Protein AF-0000000077152546 (afdb_homodimer)

Solvent-accessible surface area (backbone atoms only — not comparable to full-atom values): 17637 Å² total; per-residue (Å²): 97,45,39,71,56,48,53,41,22,63,63,79,41,67,59,51,74,56,45,55,66,50,72,70,57,47,48,51,21,50,48,32,33,42,54,36,70,43,64,92,66,49,39,78,43,33,34,36,38,38,37,55,43,65,69,59,52,50,50,50,22,51,48,23,9,54,72,72,69,36,75,85,48,55,77,56,40,61,47,34,26,39,36,33,39,22,23,54,54,94,46,59,58,47,30,16,24,47,27,26,24,47,46,33,26,43,53,38,30,47,63,71,66,29,29,20,27,83,29,45,64,46,19,51,33,42,62,72,33,64,74,64,49,60,72,66,69,61,63,91,66,48,43,52,62,30,28,34,33,31,16,33,38,85,73,84,78,49,75,53,93,70,71,79,73,52,47,47,75,48,76,75,96,45,39,70,57,47,53,42,22,63,62,79,40,68,59,50,74,57,46,54,65,49,72,70,58,48,50,52,21,50,50,33,33,42,55,36,69,44,64,93,68,50,40,78,44,32,35,38,38,40,37,54,44,66,67,60,52,49,50,49,22,50,47,22,9,54,71,72,69,38,76,86,49,58,77,56,39,62,47,36,26,40,38,34,38,22,24,54,56,93,45,59,57,45,31,16,25,47,27,27,24,47,46,33,25,42,54,37,30,46,64,70,65,29,28,22,28,82,30,44,65,45,19,52,32,42,62,74,33,63,75,63,48,59,73,65,70,62,63,90,66,47,42,52,61,28,28,35,33,31,18,34,36,86,72,83,81,49,76,54,94,70,71,77,73,54,48,47,75,47,75,75

pLDDT: mean 96.29, std 2.77, range [85.0, 98.88]

Organism: Lactobacillus delbrueckii subsp. bulgaricus (strain ATCC 11842 / DSM 20081 / BCRC 10696 / JCM 1002 / NBRC 13953 / NCIMB 11778 / NCTC 12712 / WDCM 00102 / Lb 14) (NCBI:txid390333)

Sequence (344 aa):
MKFTKLLKSRKSIRTYTGKPADKKQVKKIIEAAELAPVACGLYENYQLTIINDPKLLKEIDQEAAMIFGDLESHPLYGVPTLILVSAKKQDEMAYASAGIIAHNMVLAAENKGLGACYLFGAAAALAAHPETVMKLDLPAGFMPVCGVGIGETEEELTIRDQKLDRIGINEIMKFTKLLKSRKSIRTYTGKPADKKQVKKIIEAAELAPVACGLYENYQLTIINDPKLLKEIDQEAAMIFGDLESHPLYGVPTLILVSAKKQDEMAYASAGIIAHNMVLAAENKGLGACYLFGAAAALAAHPETVMKLDLPAGFMPVCGVGIGETEEELTIRDQKLDRIGINEI

Secondary structure (DSSP, 8-state):
-BHHHHHHH--------SPPP-HHHHHHHHHHHHTS--GGG-GGGEEEEEE--HHHHHHHHHHHHHHHT-TT--TTTT-SEEEEEEES--SHHHHHHHHHHHHHHHHHHHHTT-EEEE-HHHHHHHHT-HHHHHTT-PPTT-EEEEEEEEE---S--------S-SSEEEE-/-BHHHHHHH--------SPPP-HHHHHHHHHHHHTS--GGG-GGGEEEEEE--HHHHHHHHHHHHHHHT-TT--TTTT-SEEEEEEES--SHHHHHHHHHHHHHHHHHHHHTT-EEEE-HHHHHHHHT-HHHHHTT-PPTT-EEEEEEEEE---S--------S-SSEEEE-

Nearest PDB structures (foldseek):
  3ek3-assembly1_A-2  TM=8.546E-01  e=8.065E-14  Bacteroides fragilis NCTC 9343
  7t33-assembly1_B  TM=7.558E-01  e=1.663E-09  Haemophilus influenzae Rd KW20
  7rzp-assembly1_B  TM=7.349E-01  e=1.770E-09  Haemophilus influenzae R2866
  7rzl-assembly1_A  TM=7.376E-01  e=2.575E-09  Haemophilus influenzae R2846
  7s14-assembly1_A  TM=7.431E-01  e=5.121E-09  Haemophilus influenzae 86-028NP

Foldseek 3Di:
DDPVFLVQLFDADLAFPLAADDPVLVVQLVVLLVPFDAPVNPPVFKDKFKDQDPVLQVVLQQLLCVVVPHNPDGLLSNFRIKIFIKGLDDDPRSLVSRVRSQVSSSSSLVVVVKHKHKRQSSQVSCQVPVVSVVVRVDPPRIGTRIMMGIHHDPDDRGRDDDDPCPDDDDDD/DDPVFLVQLFDADLAFPLAADDPVLVVQLVVLLVPFDAVVNPPVFKDKFKDQDPVLQVVLQQLLCVVVPHNPDGLLSNFRIKIFIKGLDDDPRSLVSRVRSQVSSSSSLVVVVKHKHKRQSSQVSCQVPVVSVVVRVDPPRIGTRIMMGIHHDPDDRGRDDDDPCPDDDDDD

Structure (mmCIF, N/CA/C/O backbone):
data_AF-0000000077152546-model_v1
#
loop_
_entity.id
_entity.type
_entity.pdbx_description
1 polymer 'Nitroreductase domain-containing protein'
#
loop_
_atom_site.group_PDB
_atom_site.id
_atom_site.type_symbol
_atom_site.label_atom_id
_atom_site.label_alt_id
_atom_site.label_comp_id
_atom_site.label_asym_id
_atom_site.label_entity_id
_atom_site.label_seq_id
_atom_site.pdbx_PDB_ins_code
_atom_site.Cartn_x
_atom_site.Cartn_y
_atom_site.Cartn_z
_atom_site.occupancy
_atom_site.B_iso_or_equiv
_atom_site.auth_seq_id
_atom_site.auth_comp_id
_atom_site.auth_asym_id
_atom_site.auth_atom_id
_atom_site.pdbx_PDB_model_num
ATOM 1 N N . MET A 1 1 ? 18.234 7.359 -1.594 1 93.25 1 MET A N 1
ATOM 2 C CA . MET A 1 1 ? 18.922 6.238 -0.956 1 93.25 1 MET A CA 1
ATOM 3 C C . MET A 1 1 ? 18.547 4.922 -1.624 1 93.25 1 MET A C 1
ATOM 5 O O . MET A 1 1 ? 17.625 4.875 -2.441 1 93.25 1 MET A O 1
ATOM 9 N N . LYS A 1 2 ? 19.312 3.842 -1.282 1 96.81 2 LYS A N 1
ATOM 10 C CA . LYS A 1 2 ? 18.984 2.51 -1.782 1 96.81 2 LYS A CA 1
ATOM 11 C C . LYS A 1 2 ? 17.656 2.016 -1.209 1 96.81 2 LYS A C 1
ATOM 13 O O . LYS A 1 2 ? 17.359 2.262 -0.041 1 96.81 2 LYS A O 1
ATOM 18 N N . PHE A 1 3 ? 16.938 1.298 -2.045 1 97.88 3 PHE A N 1
ATOM 19 C CA . PHE A 1 3 ? 15.602 0.8 -1.697 1 97.88 3 PHE A CA 1
ATOM 20 C C . PHE A 1 3 ? 15.656 -0.035 -0.423 1 97.88 3 PHE A C 1
ATOM 22 O O . PHE A 1 3 ? 14.867 0.183 0.501 1 97.88 3 PHE A O 1
ATOM 29 N N . THR A 1 4 ? 16.562 -0.948 -0.257 1 96.44 4 THR A N 1
ATOM 30 C CA . THR A 1 4 ? 16.641 -1.862 0.876 1 96.44 4 THR A CA 1
ATOM 31 C C . THR A 1 4 ? 16.953 -1.104 2.164 1 96.44 4 THR A C 1
ATOM 33 O O . THR A 1 4 ? 16.391 -1.407 3.219 1 96.44 4 THR A O 1
ATOM 36 N N . LYS A 1 5 ? 17.812 -0.146 2.049 1 96.56 5 LYS A N 1
ATOM 37 C CA . LYS A 1 5 ? 18.125 0.685 3.207 1 96.56 5 LYS A CA 1
ATOM 38 C C . LYS A 1 5 ? 16.891 1.485 3.652 1 96.56 5 LYS A C 1
ATOM 40 O O . LYS A 1 5 ? 16.641 1.624 4.852 1 96.56 5 LYS A O 1
ATOM 45 N N . LEU A 1 6 ? 16.203 1.975 2.709 1 97.75 6 LEU A N 1
ATOM 46 C CA . LEU A 1 6 ? 15.016 2.777 2.996 1 97.75 6 LEU A CA 1
ATOM 47 C C . LEU A 1 6 ? 13.977 1.954 3.742 1 97.75 6 LEU A C 1
ATOM 49 O O . LEU A 1 6 ? 13.406 2.414 4.734 1 97.75 6 LEU A O 1
ATOM 53 N N . LEU A 1 7 ? 13.727 0.688 3.307 1 97.81 7 LEU A N 1
ATOM 54 C CA . LEU A 1 7 ? 12.758 -0.171 3.979 1 97.81 7 LEU A CA 1
ATOM 55 C C . LEU A 1 7 ? 13.188 -0.462 5.41 1 97.81 7 LEU A C 1
ATOM 57 O O . LEU A 1 7 ? 12.352 -0.529 6.316 1 97.81 7 LEU A O 1
ATOM 61 N N . LYS A 1 8 ? 14.422 -0.552 5.617 1 97.31 8 LYS A N 1
ATOM 62 C CA . LYS A 1 8 ? 14.945 -0.936 6.926 1 97.31 8 LYS A CA 1
ATOM 63 C C . LYS A 1 8 ? 14.977 0.258 7.875 1 97.31 8 LYS A C 1
ATOM 65 O O . LYS A 1 8 ? 15.023 0.086 9.094 1 97.31 8 LYS A O 1
ATOM 70 N N . SER A 1 9 ? 15.016 1.443 7.344 1 96.62 9 SER A N 1
ATOM 71 C CA . SER A 1 9 ? 15.117 2.633 8.18 1 96.62 9 SER A CA 1
ATOM 72 C C . SER A 1 9 ? 13.75 3.268 8.414 1 96.62 9 SER A C 1
ATOM 74 O O . SER A 1 9 ? 13.586 4.074 9.328 1 96.62 9 SER A O 1
ATOM 76 N N . ARG A 1 10 ? 12.828 2.928 7.539 1 95.5 10 ARG A N 1
ATOM 77 C CA . ARG A 1 10 ? 11.516 3.562 7.605 1 95.5 10 ARG A CA 1
ATOM 78 C C . ARG A 1 10 ? 10.836 3.271 8.938 1 95.5 10 ARG A C 1
ATOM 80 O O . ARG A 1 10 ? 10.789 2.123 9.383 1 95.5 10 ARG A O 1
ATOM 87 N N . LYS A 1 11 ? 10.312 4.312 9.57 1 95.44 11 LYS A N 1
ATOM 88 C CA . LYS A 1 11 ? 9.477 4.223 10.766 1 95.44 11 LYS A CA 1
ATOM 89 C C . LYS A 1 11 ? 8.438 5.336 10.797 1 95.44 11 LYS A C 1
ATOM 91 O O . LYS A 1 11 ? 8.633 6.398 10.203 1 95.44 11 LYS A O 1
ATOM 96 N N . SER A 1 12 ? 7.402 5.016 11.453 1 97.06 12 SER A N 1
ATOM 97 C CA . SER A 1 12 ? 6.414 6.074 11.641 1 97.06 12 SER A CA 1
ATOM 98 C C . SER A 1 12 ? 6.926 7.145 12.602 1 97.06 12 SER A C 1
ATOM 100 O O . SER A 1 12 ? 7.238 6.848 13.758 1 97.06 12 SER A O 1
ATOM 102 N N . ILE A 1 13 ? 7.027 8.336 12.109 1 98.06 13 ILE A N 1
ATOM 103 C CA . ILE A 1 13 ? 7.484 9.477 12.906 1 98.06 13 ILE A CA 1
ATOM 104 C C . ILE A 1 13 ? 6.281 10.258 13.422 1 98.06 13 ILE A C 1
ATOM 106 O O . ILE A 1 13 ? 5.379 10.602 12.648 1 98.06 13 ILE A O 1
ATOM 110 N N . ARG A 1 14 ? 6.301 10.594 14.711 1 97.75 14 ARG A N 1
ATOM 111 C CA . ARG A 1 14 ? 5.16 11.281 15.312 1 97.75 14 ARG A CA 1
ATOM 112 C C . ARG A 1 14 ? 5.617 12.477 16.141 1 97.75 14 ARG A C 1
ATOM 114 O O . ARG A 1 14 ? 4.898 12.922 17.031 1 97.75 14 ARG A O 1
ATOM 121 N N . THR A 1 15 ? 6.855 12.859 15.906 1 97.94 15 THR A N 1
ATOM 122 C CA . THR A 1 15 ? 7.426 14.07 16.484 1 97.94 15 THR A CA 1
ATOM 123 C C . THR A 1 15 ? 7.984 14.984 15.406 1 97.94 15 THR A C 1
ATOM 125 O O . THR A 1 15 ? 8.812 14.562 14.594 1 97.94 15 THR A O 1
ATOM 128 N N . TYR A 1 16 ? 7.629 16.25 15.477 1 98.19 16 TYR A N 1
ATOM 129 C CA . TYR A 1 16 ? 7.992 17.188 14.406 1 98.19 16 TYR A CA 1
ATOM 130 C C . TYR A 1 16 ? 8.484 18.5 14.984 1 98.19 16 TYR A C 1
ATOM 132 O O . TYR A 1 16 ? 8.086 18.891 16.094 1 98.19 16 TYR A O 1
ATOM 140 N N . THR A 1 17 ? 9.258 19.25 14.219 1 97.94 17 THR A N 1
ATOM 141 C CA . THR A 1 17 ? 9.82 20.516 14.664 1 97.94 17 THR A CA 1
ATOM 142 C C . THR A 1 17 ? 8.844 21.656 14.398 1 97.94 17 THR A C 1
ATOM 144 O O . THR A 1 17 ? 9.031 22.766 14.898 1 97.94 17 THR A O 1
ATOM 147 N N . GLY A 1 18 ? 7.891 21.359 13.586 1 97.38 18 GLY A N 1
ATOM 148 C CA . GLY A 1 18 ? 6.969 22.406 13.156 1 97.38 18 GLY A CA 1
ATOM 149 C C . GLY A 1 18 ? 7.301 22.969 11.789 1 97.38 18 GLY A C 1
ATOM 150 O O . GLY A 1 18 ? 6.469 23.641 11.164 1 97.38 18 GLY A O 1
ATOM 151 N N . LYS A 1 19 ? 8.469 22.719 11.273 1 97.06 19 LYS A N 1
ATOM 152 C CA . LYS A 1 19 ? 8.859 23.172 9.953 1 97.06 19 LYS A CA 1
ATOM 153 C C . LYS A 1 19 ? 8.266 22.297 8.859 1 97.06 19 LYS A C 1
ATOM 155 O O . LYS A 1 19 ? 8.438 21.078 8.883 1 97.06 19 LYS A O 1
ATOM 160 N N . PRO A 1 20 ? 7.543 22.922 7.938 1 97.19 20 PRO A N 1
ATOM 161 C CA . PRO A 1 20 ? 6.973 22.125 6.848 1 97.19 20 PRO A CA 1
ATOM 162 C C . PRO A 1 20 ? 8.016 21.703 5.816 1 97.19 20 PRO A C 1
ATOM 164 O O . PRO A 1 20 ? 9.125 22.25 5.797 1 97.19 20 PRO A O 1
ATOM 167 N N . ALA A 1 21 ? 7.668 20.641 5.09 1 95.81 21 ALA A N 1
ATOM 168 C CA . ALA A 1 21 ? 8.492 20.281 3.939 1 95.81 21 ALA A CA 1
ATOM 169 C C . ALA A 1 21 ? 8.578 21.422 2.943 1 95.81 21 ALA A C 1
ATOM 171 O O . ALA A 1 21 ? 7.598 22.141 2.727 1 95.81 21 ALA A O 1
ATOM 172 N N . ASP A 1 22 ? 9.695 21.562 2.328 1 95.88 22 ASP A N 1
ATOM 173 C CA . ASP A 1 22 ? 9.812 22.609 1.322 1 95.88 22 ASP A CA 1
ATOM 174 C C . ASP A 1 22 ? 9.188 22.172 -0.001 1 95.88 22 ASP A C 1
ATOM 176 O O . ASP A 1 22 ? 8.766 21.031 -0.145 1 95.88 22 ASP A O 1
ATOM 180 N N . LYS A 1 23 ? 9.164 23.141 -0.919 1 95.94 23 LYS A N 1
ATOM 181 C CA . LYS A 1 23 ? 8.453 22.906 -2.176 1 95.94 23 LYS A CA 1
ATOM 182 C C . LYS A 1 23 ? 9.078 21.766 -2.961 1 95.94 23 LYS A C 1
ATOM 184 O O . LYS A 1 23 ? 8.367 20.969 -3.572 1 95.94 23 LYS A O 1
ATOM 189 N N . LYS A 1 24 ? 10.344 21.719 -2.953 1 97.31 24 LYS A N 1
ATOM 190 C CA . LYS A 1 24 ? 11.039 20.656 -3.686 1 97.31 24 LYS A CA 1
ATOM 191 C C . LYS A 1 24 ? 10.75 19.297 -3.08 1 97.31 24 LYS A C 1
ATOM 193 O O . LYS A 1 24 ? 10.531 18.312 -3.807 1 97.31 24 LYS A O 1
ATOM 198 N N . GLN A 1 25 ? 10.789 19.219 -1.803 1 97.62 25 GLN A N 1
ATOM 199 C CA . GLN A 1 25 ? 10.484 17.984 -1.088 1 97.62 25 GLN A CA 1
ATOM 200 C C . GLN A 1 25 ? 9.055 17.531 -1.36 1 97.62 25 GLN A C 1
ATOM 202 O O . GLN A 1 25 ? 8.82 16.359 -1.683 1 97.62 25 GLN A O 1
ATOM 207 N N . VAL A 1 26 ? 8.148 18.453 -1.294 1 98.06 26 VAL A N 1
ATOM 208 C CA . VAL A 1 26 ? 6.746 18.125 -1.529 1 98.06 26 VAL A CA 1
ATOM 209 C C . VAL A 1 26 ? 6.559 17.625 -2.959 1 98.06 26 VAL A C 1
ATOM 211 O O . VAL A 1 26 ? 5.832 16.656 -3.195 1 98.06 26 VAL A O 1
ATOM 214 N N . LYS A 1 27 ? 7.207 18.266 -3.881 1 97.81 27 LYS A N 1
ATOM 215 C CA . LYS A 1 27 ? 7.109 17.844 -5.277 1 97.81 27 LYS A CA 1
ATOM 216 C C . LYS A 1 27 ? 7.539 16.391 -5.453 1 97.81 27 LYS A C 1
ATOM 218 O O . LYS A 1 27 ? 6.875 15.625 -6.152 1 97.81 27 LYS A O 1
ATOM 223 N N . LYS A 1 28 ? 8.625 16 -4.828 1 98.25 28 LYS A N 1
ATOM 224 C CA . LYS A 1 28 ? 9.117 14.633 -4.926 1 98.25 28 LYS A CA 1
ATOM 225 C C . LYS A 1 28 ? 8.156 13.648 -4.277 1 98.25 28 LYS A C 1
ATOM 227 O O . LYS A 1 28 ? 7.996 12.523 -4.75 1 98.25 28 LYS A O 1
ATOM 232 N N . ILE A 1 29 ? 7.562 14.07 -3.223 1 98.75 29 ILE A N 1
ATOM 233 C CA . ILE A 1 29 ? 6.602 13.234 -2.518 1 98.75 29 ILE A CA 1
ATOM 234 C C . ILE A 1 29 ? 5.363 13.023 -3.389 1 98.75 29 ILE A C 1
ATOM 236 O O . ILE A 1 29 ? 4.859 11.906 -3.514 1 98.75 29 ILE A O 1
ATOM 240 N N . ILE A 1 30 ? 4.926 14.078 -4.059 1 98.75 30 ILE A N 1
ATOM 241 C CA . ILE A 1 30 ? 3.768 14 -4.941 1 98.75 30 ILE A CA 1
ATOM 242 C C . ILE A 1 30 ? 4.105 13.148 -6.164 1 98.75 30 ILE A C 1
ATOM 244 O O . ILE A 1 30 ? 3.275 12.367 -6.629 1 98.75 30 ILE A O 1
ATOM 248 N N . GLU A 1 31 ? 5.277 13.305 -6.668 1 98.44 31 GLU A N 1
ATOM 249 C CA . GLU A 1 31 ? 5.711 12.461 -7.77 1 98.44 31 GLU A CA 1
ATOM 250 C C . GLU A 1 31 ? 5.641 10.984 -7.391 1 98.44 31 GLU A C 1
ATOM 252 O O . GLU A 1 31 ? 5.211 10.148 -8.195 1 98.44 31 GLU A O 1
ATOM 257 N N . ALA A 1 32 ? 6.047 10.656 -6.219 1 98.69 32 ALA A N 1
ATOM 258 C CA . ALA A 1 32 ? 5.988 9.273 -5.746 1 98.69 32 ALA A CA 1
ATOM 259 C C . ALA A 1 32 ? 4.547 8.781 -5.688 1 98.69 32 ALA A C 1
ATOM 261 O O . ALA A 1 32 ? 4.266 7.633 -6.043 1 98.69 32 ALA A O 1
ATOM 262 N N . ALA A 1 33 ? 3.646 9.656 -5.23 1 98.81 33 ALA A N 1
ATOM 263 C CA . ALA A 1 33 ? 2.23 9.297 -5.211 1 98.81 33 ALA A CA 1
ATOM 264 C C . ALA A 1 33 ? 1.726 8.984 -6.617 1 98.81 33 ALA A C 1
ATOM 266 O O . ALA A 1 33 ? 1.014 7.996 -6.82 1 98.81 33 ALA A O 1
ATOM 267 N N . GLU A 1 34 ? 2.137 9.766 -7.578 1 98.62 34 GLU A N 1
ATOM 268 C CA . GLU A 1 34 ? 1.704 9.641 -8.969 1 98.62 34 GLU A CA 1
ATOM 269 C C . GLU A 1 34 ? 2.238 8.352 -9.594 1 98.62 34 GLU A C 1
ATOM 271 O O . GLU A 1 34 ? 1.676 7.852 -10.562 1 98.62 34 GLU A O 1
ATOM 276 N N . LEU A 1 35 ? 3.277 7.836 -9.039 1 98.38 35 LEU A N 1
ATOM 277 C CA . LEU A 1 35 ? 3.914 6.645 -9.602 1 98.38 35 LEU A CA 1
ATOM 278 C C . LEU A 1 35 ? 3.373 5.379 -8.938 1 98.38 35 LEU A C 1
ATOM 280 O O . LEU A 1 35 ? 3.742 4.27 -9.328 1 98.38 35 LEU A O 1
ATOM 284 N N . ALA A 1 36 ? 2.516 5.543 -7.918 1 98.44 36 ALA A N 1
ATOM 285 C CA . ALA A 1 36 ? 1.897 4.379 -7.289 1 98.44 36 ALA A CA 1
ATOM 286 C C . ALA A 1 36 ? 0.913 3.699 -8.234 1 98.44 36 ALA A C 1
ATOM 288 O O . ALA A 1 36 ? 0.177 4.371 -8.961 1 98.44 36 ALA A O 1
ATOM 289 N N . PRO A 1 37 ? 0.894 2.357 -8.289 1 97.88 37 PRO A N 1
ATOM 290 C CA . PRO A 1 37 ? -0.198 1.69 -9 1 97.88 37 PRO A CA 1
ATOM 291 C C . PRO A 1 37 ? -1.541 1.828 -8.281 1 97.88 37 PRO A C 1
ATOM 293 O O . PRO A 1 37 ? -1.583 1.932 -7.055 1 97.88 37 PRO A O 1
ATOM 296 N N . VAL A 1 38 ? -2.594 1.845 -9.086 1 97.88 38 VAL A N 1
ATOM 297 C CA . VAL A 1 38 ? -3.936 1.819 -8.508 1 97.88 38 VAL A CA 1
ATOM 298 C C . VAL A 1 38 ? -4.773 0.746 -9.203 1 97.88 38 VAL A C 1
ATOM 300 O O . VAL A 1 38 ? -4.477 0.349 -10.328 1 97.88 38 VAL A O 1
ATOM 303 N N . ALA A 1 39 ? -5.781 0.342 -8.492 1 96.62 39 ALA A N 1
ATOM 304 C CA . ALA A 1 39 ? -6.648 -0.706 -9.023 1 96.62 39 ALA A CA 1
ATOM 305 C C . ALA A 1 39 ? -7.188 -0.33 -10.398 1 96.62 39 ALA A C 1
ATOM 307 O O . ALA A 1 39 ? -7.711 0.771 -10.586 1 96.62 39 ALA A O 1
ATOM 308 N N . CYS A 1 40 ? -6.93 -1.215 -11.352 1 94.94 40 CYS A N 1
ATOM 309 C CA . CYS A 1 40 ? -7.461 -1.128 -12.703 1 94.94 40 CYS A CA 1
ATOM 310 C C . CYS A 1 40 ? -6.922 0.103 -13.422 1 94.94 40 CYS A C 1
ATOM 312 O O . CYS A 1 40 ? -7.461 0.515 -14.453 1 94.94 40 CYS A O 1
ATOM 314 N N . GLY A 1 41 ? -5.938 0.785 -12.852 1 96.81 41 GLY A N 1
ATOM 315 C CA . GLY A 1 41 ? -5.363 1.97 -13.469 1 96.81 41 GLY A CA 1
ATOM 316 C C . GLY A 1 41 ? -6.301 3.162 -13.461 1 96.81 41 GLY A C 1
ATOM 317 O O . GLY A 1 41 ? -6.168 4.07 -14.281 1 96.81 41 GLY A O 1
ATOM 318 N N . LEU A 1 42 ? -7.223 3.154 -12.531 1 97.56 42 LEU A N 1
ATOM 319 C CA . LEU A 1 42 ? -8.234 4.207 -12.5 1 97.56 42 LEU A CA 1
ATOM 320 C C . LEU A 1 42 ? -7.789 5.359 -11.609 1 97.56 42 LEU A C 1
ATOM 322 O O . LEU A 1 42 ? -8.414 5.637 -10.578 1 97.56 42 LEU A O 1
ATOM 326 N N . TYR A 1 43 ? -6.848 6.062 -12.047 1 98.31 43 TYR A N 1
ATOM 327 C CA . TYR A 1 43 ? -6.219 7.141 -11.297 1 98.31 43 TYR A CA 1
ATOM 328 C C . TYR A 1 43 ? -7.203 8.281 -11.047 1 98.31 43 TYR A C 1
ATOM 330 O O . TYR A 1 43 ? -7.109 8.977 -10.031 1 98.31 43 TYR A O 1
ATOM 338 N N . GLU A 1 44 ? -8.117 8.43 -11.969 1 98 44 GLU A N 1
ATOM 339 C CA . GLU A 1 44 ? -9.109 9.492 -11.867 1 98 44 GLU A CA 1
ATOM 340 C C . GLU A 1 44 ? -10.016 9.305 -10.656 1 98 44 GLU A C 1
ATOM 342 O O . GLU A 1 44 ? -10.766 10.211 -10.281 1 98 44 GLU A O 1
ATOM 347 N N . ASN A 1 45 ? -9.953 8.156 -10.039 1 98.38 45 ASN A N 1
ATOM 348 C CA . ASN A 1 45 ? -10.781 7.867 -8.867 1 98.38 45 ASN A CA 1
ATOM 349 C C . ASN A 1 45 ? -10.117 8.352 -7.582 1 98.38 45 ASN A C 1
ATOM 351 O O . ASN A 1 45 ? -10.641 8.133 -6.484 1 98.38 45 ASN A O 1
ATOM 355 N N . TYR A 1 46 ? -9.008 9.039 -7.703 1 98.69 46 TYR A N 1
ATOM 356 C CA . TYR A 1 46 ? -8.289 9.492 -6.52 1 98.69 46 TYR A CA 1
ATOM 357 C C . TYR A 1 46 ? -7.965 10.984 -6.617 1 98.69 46 TYR A C 1
ATOM 359 O O . TYR A 1 46 ? -7.891 11.539 -7.715 1 98.69 46 TYR A O 1
ATOM 367 N N . GLN A 1 47 ? -7.832 11.586 -5.469 1 98.62 47 GLN A N 1
ATOM 368 C CA . GLN A 1 47 ? -7.48 12.992 -5.328 1 98.62 47 GLN A CA 1
ATOM 369 C C . GLN A 1 47 ? -6.543 13.211 -4.145 1 98.62 47 GLN A C 1
ATOM 371 O O . GLN A 1 47 ? -6.758 12.656 -3.066 1 98.62 47 GLN A O 1
ATOM 376 N N . LEU A 1 48 ? -5.504 13.984 -4.371 1 98.75 48 LEU A N 1
ATOM 377 C CA . LEU A 1 48 ? -4.613 14.398 -3.293 1 98.75 48 LEU A CA 1
ATOM 378 C C . LEU A 1 48 ? -4.93 15.82 -2.84 1 98.75 48 LEU A C 1
ATOM 380 O O . LEU A 1 48 ? -5.129 16.703 -3.67 1 98.75 48 LEU A O 1
ATOM 384 N N . THR A 1 49 ? -5.023 16.016 -1.579 1 98.56 49 THR A N 1
ATOM 385 C CA . THR A 1 49 ? -5.16 17.344 -0.997 1 98.56 49 THR A CA 1
ATOM 386 C C . THR A 1 49 ? -3.988 17.641 -0.067 1 98.56 49 THR A C 1
ATOM 388 O O . THR A 1 49 ? -3.818 16.984 0.962 1 98.56 49 THR A O 1
ATOM 391 N N . ILE A 1 50 ? -3.219 18.625 -0.449 1 98.44 50 ILE A N 1
ATOM 392 C CA . ILE A 1 50 ? -2.107 19.062 0.383 1 98.44 50 ILE A CA 1
ATOM 393 C C . ILE A 1 50 ? -2.584 20.172 1.332 1 98.44 50 ILE A C 1
ATOM 395 O O . ILE A 1 50 ? -3.031 21.219 0.89 1 98.44 50 ILE A O 1
ATOM 399 N N . ILE A 1 51 ? -2.48 19.922 2.613 1 97.94 51 ILE A N 1
ATOM 400 C CA . ILE A 1 51 ? -2.973 20.875 3.605 1 97.94 51 ILE A CA 1
ATOM 401 C C . ILE A 1 51 ? -1.802 21.422 4.418 1 97.94 51 ILE A C 1
ATOM 403 O O . ILE A 1 51 ? -1.161 20.688 5.172 1 97.94 51 ILE A O 1
ATOM 407 N N . ASN A 1 52 ? -1.605 22.719 4.293 1 97.06 52 ASN A N 1
ATOM 408 C CA . ASN A 1 52 ? -0.591 23.422 5.062 1 97.06 52 ASN A CA 1
ATOM 409 C C . ASN A 1 52 ? -1.215 24.469 5.984 1 97.06 52 ASN A C 1
ATOM 411 O O . ASN A 1 52 ? -0.541 25.016 6.863 1 97.06 52 ASN A O 1
ATOM 415 N N . ASP A 1 53 ? -2.469 24.734 5.828 1 97.12 53 ASP A N 1
ATOM 416 C CA . ASP A 1 53 ? -3.164 25.734 6.617 1 97.12 53 ASP A CA 1
ATOM 417 C C . ASP A 1 53 ? -3.27 25.312 8.078 1 97.12 53 ASP A C 1
ATOM 419 O O . ASP A 1 53 ? -3.924 24.328 8.398 1 97.12 53 ASP A O 1
ATOM 423 N N . PRO A 1 54 ? -2.67 26.109 8.961 1 97.31 54 PRO A N 1
ATOM 424 C CA . PRO A 1 54 ? -2.639 25.703 10.367 1 97.31 54 PRO A CA 1
ATOM 425 C C . PRO A 1 54 ? -4.027 25.641 11 1 97.31 54 PRO A C 1
ATOM 427 O O . PRO A 1 54 ? -4.273 24.828 11.883 1 97.31 54 PRO A O 1
ATOM 430 N N . LYS A 1 55 ? -4.914 26.453 10.594 1 97.62 55 LYS A N 1
ATOM 431 C CA . LYS A 1 55 ? -6.266 26.453 11.148 1 97.62 55 LYS A CA 1
ATOM 432 C C . LYS A 1 55 ? -7.004 25.156 10.797 1 97.62 55 LYS A C 1
ATOM 434 O O . LYS A 1 55 ? -7.645 24.547 11.656 1 97.62 55 LYS A O 1
ATOM 439 N N . LEU A 1 56 ? -6.891 24.766 9.539 1 97.38 56 LEU A N 1
ATOM 440 C CA . LEU A 1 56 ? -7.547 23.531 9.102 1 97.38 56 LEU A CA 1
ATOM 441 C C . LEU A 1 56 ? -6.91 22.312 9.758 1 97.38 56 LEU A C 1
ATOM 443 O O . LEU A 1 56 ? -7.613 21.391 10.172 1 97.38 56 LEU A O 1
ATOM 447 N N . LEU A 1 57 ? -5.602 22.312 9.859 1 97.56 57 LEU A N 1
ATOM 448 C CA . LEU A 1 57 ? -4.914 21.219 10.539 1 97.56 57 LEU A CA 1
ATOM 449 C C . LEU A 1 57 ? -5.387 21.094 11.977 1 97.56 57 LEU A C 1
ATOM 451 O O . LEU A 1 57 ? -5.613 19.984 12.461 1 97.56 57 LEU A O 1
ATOM 455 N N . LYS A 1 58 ? -5.523 22.188 12.641 1 96.62 58 LYS A N 1
ATOM 456 C CA . LYS A 1 58 ? -6 22.188 14.016 1 96.62 58 LYS A CA 1
ATOM 457 C C . LYS A 1 58 ? -7.426 21.641 14.102 1 96.62 58 LYS A C 1
ATOM 459 O O . LYS A 1 58 ? -7.75 20.875 15.008 1 96.62 58 LYS A O 1
ATOM 464 N N . GLU A 1 59 ? -8.219 22.094 13.211 1 96.25 59 GLU A N 1
ATOM 465 C CA . GLU A 1 59 ? -9.602 21.625 13.172 1 96.25 59 GLU A CA 1
ATOM 466 C C . GLU A 1 59 ? -9.664 20.109 12.984 1 96.25 59 GLU A C 1
ATOM 468 O O . GLU A 1 59 ? -10.391 19.422 13.703 1 96.25 59 GLU A O 1
ATOM 473 N N . ILE A 1 60 ? -8.906 19.578 12.047 1 96.81 60 ILE A N 1
ATOM 474 C CA . ILE A 1 60 ? -8.867 18.156 11.781 1 96.81 60 ILE A CA 1
ATOM 475 C C . ILE A 1 60 ? -8.344 17.406 13.016 1 96.81 60 ILE A C 1
ATOM 477 O O . ILE A 1 60 ? -8.875 16.359 13.383 1 96.81 60 ILE A O 1
ATOM 481 N N . ASP A 1 61 ? -7.34 17.938 13.586 1 97.38 61 ASP A N 1
ATOM 482 C CA . ASP A 1 61 ? -6.754 17.344 14.781 1 97.38 61 ASP A CA 1
ATOM 483 C C . ASP A 1 61 ? -7.793 17.219 15.898 1 97.38 61 ASP A C 1
ATOM 485 O O . ASP A 1 61 ? -7.914 16.172 16.531 1 97.38 61 ASP A O 1
ATOM 489 N N . GLN A 1 62 ? -8.555 18.266 16.109 1 95.31 62 GLN A N 1
ATOM 490 C CA . GLN A 1 62 ? -9.562 18.297 17.172 1 95.31 62 GLN A CA 1
ATOM 491 C C . GLN A 1 62 ? -10.695 17.312 16.875 1 95.31 62 GLN A C 1
ATOM 493 O O . GLN A 1 62 ? -11.188 16.641 17.781 1 95.31 62 GLN A O 1
ATOM 498 N N . GLU A 1 63 ? -11.078 17.297 15.672 1 94.44 63 GLU A N 1
ATOM 499 C CA . GLU A 1 63 ? -12.133 16.359 15.273 1 94.44 63 GLU A CA 1
ATOM 500 C C . GLU A 1 63 ? -11.695 14.922 15.484 1 94.44 63 GLU A C 1
ATOM 502 O O . GLU A 1 63 ? -12.477 14.094 15.961 1 94.44 63 GLU A O 1
ATOM 507 N N . ALA A 1 64 ? -10.453 14.648 15.117 1 94.69 64 ALA A N 1
ATOM 508 C CA . ALA A 1 64 ? -9.914 13.305 15.328 1 94.69 64 ALA A CA 1
ATOM 509 C C . ALA A 1 64 ? -9.836 12.977 16.812 1 94.69 64 ALA A C 1
ATOM 511 O O . ALA A 1 64 ? -10.18 11.859 17.234 1 94.69 64 ALA A O 1
ATOM 512 N N . ALA A 1 65 ? -9.453 13.953 17.594 1 95.19 65 ALA A N 1
ATOM 513 C CA . ALA A 1 65 ? -9.367 13.758 19.047 1 95.19 65 ALA A CA 1
ATOM 514 C C . ALA A 1 65 ? -10.734 13.406 19.625 1 95.19 65 ALA A C 1
ATOM 516 O O . ALA A 1 65 ? -10.844 12.531 20.484 1 95.19 65 ALA A O 1
ATOM 517 N N . MET A 1 66 ? -11.734 14.047 19.156 1 91.81 66 MET A N 1
ATOM 518 C CA . MET A 1 66 ? -13.102 13.82 19.625 1 91.81 66 MET A CA 1
ATOM 519 C C . MET A 1 66 ? -13.547 12.398 19.328 1 91.81 66 MET A C 1
ATOM 521 O O . MET A 1 66 ? -14.109 11.727 20.188 1 91.81 66 MET A O 1
ATOM 525 N N . ILE A 1 67 ? -13.281 11.961 18.188 1 86.75 67 ILE A N 1
ATOM 526 C CA . ILE A 1 67 ? -13.727 10.641 17.734 1 86.75 67 ILE A CA 1
ATOM 527 C C . ILE A 1 67 ? -12.969 9.555 18.5 1 86.75 67 ILE A C 1
ATOM 529 O O . ILE A 1 67 ? -13.539 8.516 18.828 1 86.75 67 ILE A O 1
ATOM 533 N N . PHE A 1 68 ? -11.773 9.852 18.812 1 85.44 68 PHE A N 1
ATOM 534 C CA . PHE A 1 68 ? -10.969 8.859 19.516 1 85.44 68 PHE A CA 1
ATOM 535 C C . PHE A 1 68 ? -11.227 8.922 21.031 1 85.44 68 PHE A C 1
ATOM 537 O O . PHE A 1 68 ? -10.75 8.07 21.781 1 85.44 68 PHE A O 1
ATOM 544 N N . GLY A 1 69 ? -11.969 9.938 21.469 1 86.88 69 GLY A N 1
ATOM 545 C CA . GLY A 1 69 ? -12.453 10.023 22.844 1 86.88 69 GLY A CA 1
ATOM 546 C C . GLY A 1 69 ? -11.445 10.625 23.797 1 86.88 69 GLY A C 1
ATOM 547 O O . GLY A 1 69 ? -11.594 10.516 25.016 1 86.88 69 GLY A O 1
ATOM 548 N N . ASP A 1 70 ? -10.352 11.117 23.344 1 88.31 70 ASP A N 1
ATOM 549 C CA . ASP A 1 70 ? -9.328 11.789 24.141 1 88.31 70 ASP A CA 1
ATOM 550 C C . ASP A 1 70 ? -9.07 13.211 23.625 1 88.31 70 ASP A C 1
ATOM 552 O O . ASP A 1 70 ? -8.156 13.43 22.828 1 88.31 70 ASP A O 1
ATOM 556 N N . LEU A 1 71 ? -9.773 14.094 24.172 1 88.62 71 LEU A N 1
ATOM 557 C CA . LEU A 1 71 ? -9.773 15.469 23.688 1 88.62 71 LEU A CA 1
ATOM 558 C C . LEU A 1 71 ? -8.414 16.125 23.906 1 88.62 71 LEU A C 1
ATOM 560 O O . LEU A 1 71 ? -8.109 17.141 23.281 1 88.62 71 LEU A O 1
ATOM 564 N N . GLU A 1 72 ? -7.668 15.516 24.719 1 91 72 GLU A N 1
ATOM 565 C CA . GLU A 1 72 ? -6.355 16.094 24.984 1 91 72 GLU A CA 1
ATOM 566 C C . GLU A 1 72 ? -5.293 15.5 24.062 1 91 72 GLU A C 1
ATOM 568 O O . GLU A 1 72 ? -4.152 15.969 24.047 1 91 72 GLU A O 1
ATOM 573 N N . SER A 1 73 ? -5.75 14.555 23.281 1 91.5 73 SER A N 1
ATOM 574 C CA . SER A 1 73 ? -4.793 13.938 22.375 1 91.5 73 SER A CA 1
ATOM 575 C C . SER A 1 73 ? -4.617 14.773 21.109 1 91.5 73 SER A C 1
ATOM 577 O O . SER A 1 73 ? -5.387 15.695 20.859 1 91.5 73 SER A O 1
ATOM 579 N N . HIS A 1 74 ? -3.543 14.562 20.391 1 95.31 74 HIS A N 1
ATOM 580 C CA . HIS A 1 74 ? -3.227 15.188 19.125 1 95.31 74 HIS A CA 1
ATOM 581 C C . HIS A 1 74 ? -2.959 14.141 18.047 1 95.31 74 HIS A C 1
ATOM 583 O O . HIS A 1 74 ? -1.803 13.859 17.719 1 95.31 74 HIS A O 1
ATOM 589 N N . PRO A 1 75 ? -4.027 13.68 17.453 1 95.94 75 PRO A N 1
ATOM 590 C CA . PRO A 1 75 ? -3.895 12.547 16.531 1 95.94 75 PRO A CA 1
ATOM 591 C C . PRO A 1 75 ? -3.061 12.883 15.297 1 95.94 75 PRO A C 1
ATOM 593 O O . PRO A 1 75 ? -2.559 11.984 14.625 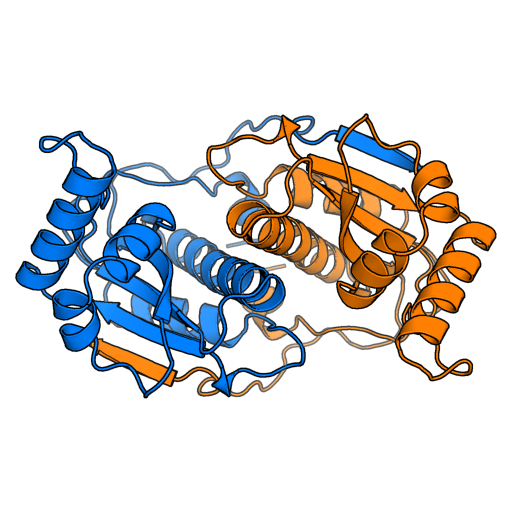1 95.94 75 PRO A O 1
ATOM 596 N N . LEU A 1 76 ? -2.893 14.18 15.008 1 97.44 76 LEU A N 1
ATOM 597 C CA . LEU A 1 76 ? -2.061 14.562 13.875 1 97.44 76 LEU A CA 1
ATOM 598 C C . LEU A 1 76 ? -0.608 14.75 14.305 1 97.44 76 LEU A C 1
ATOM 600 O O . LEU A 1 76 ? 0.264 14.992 13.477 1 97.44 76 LEU A O 1
ATOM 604 N N . TYR A 1 77 ? -0.28 14.711 15.57 1 97.06 77 TYR A N 1
ATOM 605 C CA . TYR A 1 77 ? 1.059 14.727 16.141 1 97.06 77 TYR A CA 1
ATOM 606 C C . TYR A 1 77 ? 1.769 16.031 15.836 1 97.06 77 TYR A C 1
ATOM 608 O O . TYR A 1 77 ? 3 16.094 15.836 1 97.06 77 TYR A O 1
ATOM 616 N N . GLY A 1 78 ? 1.003 17.047 15.406 1 97 78 GLY A N 1
ATOM 617 C CA . GLY A 1 78 ? 1.604 18.344 15.125 1 97 78 GLY A CA 1
ATOM 618 C C . GLY A 1 78 ? 2.246 18.422 13.75 1 97 78 GLY A C 1
ATOM 619 O O . GLY A 1 78 ? 3.129 19.25 13.523 1 97 78 GLY A O 1
ATOM 620 N N . VAL A 1 79 ? 1.844 17.594 12.883 1 98.06 79 VAL A N 1
ATOM 621 C CA . VAL A 1 79 ? 2.398 17.625 11.539 1 98.06 79 VAL A CA 1
ATOM 622 C C . VAL A 1 79 ? 2.137 18.984 10.898 1 98.06 79 VAL A C 1
ATOM 624 O O . VAL A 1 79 ? 1.031 19.516 11 1 98.06 79 VAL A O 1
ATOM 627 N N . PRO A 1 80 ? 3.145 19.516 10.25 1 98.44 80 PRO A N 1
ATOM 628 C CA . PRO A 1 80 ? 2.943 20.828 9.609 1 98.44 80 PRO A CA 1
ATOM 629 C C . PRO A 1 80 ? 2.311 20.703 8.227 1 98.44 80 PRO A C 1
ATOM 631 O O . PRO A 1 80 ? 1.842 21.703 7.672 1 98.44 80 PRO A O 1
ATOM 634 N N . THR A 1 81 ? 2.398 19.531 7.566 1 98.31 81 THR A N 1
ATOM 635 C CA . THR A 1 81 ? 1.771 19.25 6.281 1 98.31 81 THR A CA 1
ATOM 636 C C . THR A 1 81 ? 1.027 17.922 6.316 1 98.31 81 THR A C 1
ATOM 638 O O . THR A 1 81 ? 1.582 16.906 6.746 1 98.31 81 THR A O 1
ATOM 641 N N . LEU A 1 82 ? -0.23 17.953 5.984 1 98.38 82 LEU A N 1
ATOM 642 C CA . LEU A 1 82 ? -1.042 16.75 5.824 1 98.38 82 LEU A CA 1
ATOM 643 C C . LEU A 1 82 ? -1.431 16.547 4.363 1 98.38 82 LEU A C 1
ATOM 645 O O . LEU A 1 82 ? -1.913 17.484 3.711 1 98.38 82 LEU A O 1
ATOM 649 N N . ILE A 1 83 ? -1.163 15.422 3.824 1 98.75 83 ILE A N 1
ATOM 650 C CA . ILE A 1 83 ? -1.625 15.094 2.48 1 98.75 83 ILE A CA 1
ATOM 651 C C . ILE A 1 83 ? -2.701 14.016 2.557 1 98.75 83 ILE A C 1
ATOM 653 O O . ILE A 1 83 ? -2.424 12.875 2.951 1 98.75 83 ILE A O 1
ATOM 657 N N . LEU A 1 84 ? -3.871 14.367 2.176 1 98.69 84 LEU A N 1
ATOM 658 C CA . LEU A 1 84 ? -4.984 13.43 2.18 1 98.69 84 LEU A CA 1
ATOM 659 C C . LEU A 1 84 ? -5.113 12.734 0.831 1 98.69 84 LEU A C 1
ATOM 661 O O . LEU A 1 84 ? -4.961 13.359 -0.217 1 98.69 84 LEU A O 1
ATOM 665 N N . VAL A 1 85 ? -5.344 11.461 0.835 1 98.81 85 VAL A N 1
ATOM 666 C CA . VAL A 1 85 ? -5.801 10.703 -0.325 1 98.81 85 VAL A CA 1
ATOM 667 C C . VAL A 1 85 ? -7.309 10.484 -0.239 1 98.81 85 VAL A C 1
ATOM 669 O O . VAL A 1 85 ? -7.801 9.883 0.715 1 98.81 85 VAL A O 1
ATOM 672 N N . SER A 1 86 ? -7.984 11.008 -1.156 1 98.44 86 SER A N 1
ATOM 673 C CA . SER A 1 86 ? -9.43 10.812 -1.25 1 98.44 86 SER A CA 1
ATOM 674 C C . SER A 1 86 ? -9.789 9.914 -2.428 1 98.44 86 SER A C 1
ATOM 676 O O . SER A 1 86 ? -9.039 9.828 -3.402 1 98.44 86 SER A O 1
ATOM 678 N N . ALA A 1 87 ? -10.867 9.219 -2.301 1 98.19 87 ALA A N 1
ATOM 679 C CA . ALA A 1 87 ? -11.297 8.289 -3.344 1 98.19 87 ALA A CA 1
ATOM 680 C C . ALA A 1 87 ? -12.773 8.461 -3.658 1 98.19 87 ALA A C 1
ATOM 682 O O . ALA A 1 87 ? -13.555 8.875 -2.799 1 98.19 87 ALA A O 1
ATOM 683 N N . LYS A 1 88 ? -13.172 8.102 -4.836 1 97.06 88 LYS A N 1
ATOM 684 C CA . LYS A 1 88 ? -14.562 8.156 -5.277 1 97.06 88 LYS A CA 1
ATOM 685 C C . LYS A 1 88 ? -15.383 7.031 -4.652 1 97.06 88 LYS A C 1
ATOM 687 O O . LYS A 1 88 ? -16.594 7.184 -4.438 1 97.06 88 LYS A O 1
ATOM 692 N N . LYS A 1 89 ? -14.719 5.918 -4.461 1 93.94 89 LYS A N 1
ATOM 693 C CA . LYS A 1 89 ? -15.352 4.758 -3.838 1 93.94 89 LYS A CA 1
ATOM 694 C C . LYS A 1 89 ? -14.672 4.398 -2.521 1 93.94 89 LYS A C 1
ATOM 696 O O . LYS A 1 89 ? -13.484 4.672 -2.34 1 93.94 89 LYS A O 1
ATOM 701 N N . GLN A 1 90 ? -15.508 3.826 -1.671 1 92.75 90 GLN A N 1
ATOM 702 C CA . GLN A 1 90 ? -14.977 3.352 -0.396 1 92.75 90 GLN A CA 1
ATOM 703 C C . GLN A 1 90 ? -15.055 1.832 -0.298 1 92.75 90 GLN A C 1
ATOM 705 O O . GLN A 1 90 ? -15.734 1.295 0.58 1 92.75 90 GLN A O 1
ATOM 710 N N . ASP A 1 91 ? -14.375 1.245 -1.225 1 95 91 ASP A N 1
ATOM 711 C CA . ASP A 1 91 ? -14.375 -0.214 -1.228 1 95 91 ASP A CA 1
ATOM 712 C C . ASP A 1 91 ? -12.969 -0.758 -0.972 1 95 91 ASP A C 1
ATOM 714 O O . ASP A 1 91 ? -12.039 0.008 -0.716 1 95 91 ASP A O 1
ATOM 718 N N . GLU A 1 92 ? -12.812 -2.01 -1.01 1 95.12 92 GLU A N 1
ATOM 719 C CA . GLU A 1 92 ? -11.57 -2.709 -0.674 1 95.12 92 GLU A CA 1
ATOM 720 C C . GLU A 1 92 ? -10.43 -2.27 -1.583 1 95.12 92 GLU A C 1
ATOM 722 O O . GLU A 1 92 ? -9.328 -1.979 -1.108 1 95.12 92 GLU A O 1
ATOM 727 N N . MET A 1 93 ? -10.742 -2.121 -2.828 1 95.56 93 MET A N 1
ATOM 728 C CA . MET A 1 93 ? -9.719 -1.78 -3.812 1 95.56 93 MET A CA 1
ATOM 729 C C . MET A 1 93 ? -9.258 -0.336 -3.645 1 95.56 93 MET A C 1
ATOM 731 O O . MET A 1 93 ? -8.078 -0.028 -3.836 1 95.56 93 MET A O 1
ATOM 735 N N . ALA A 1 94 ? -10.195 0.508 -3.32 1 97.19 94 ALA A N 1
ATOM 736 C CA . ALA A 1 94 ? -9.859 1.908 -3.08 1 97.19 94 ALA A CA 1
ATOM 737 C C . ALA A 1 94 ? -8.906 2.045 -1.896 1 97.19 94 ALA A C 1
ATOM 739 O O . ALA A 1 94 ? -7.938 2.807 -1.953 1 97.19 94 ALA A O 1
ATOM 740 N N . TYR A 1 95 ? -9.141 1.293 -0.848 1 97.5 95 TYR A N 1
ATOM 741 C CA . TYR A 1 95 ? -8.289 1.382 0.337 1 97.5 95 TYR A CA 1
ATOM 742 C C . TYR A 1 95 ? -6.922 0.767 0.076 1 97.5 95 TYR A C 1
ATOM 744 O O . TYR A 1 95 ? -5.902 1.278 0.551 1 97.5 95 TYR A O 1
ATOM 752 N N . ALA A 1 96 ? -6.883 -0.313 -0.625 1 98.25 96 ALA A N 1
ATOM 753 C CA . ALA A 1 96 ? -5.59 -0.891 -0.997 1 98.25 96 ALA A CA 1
ATOM 754 C C . ALA A 1 96 ? -4.773 0.087 -1.838 1 98.25 96 ALA A C 1
ATOM 756 O O . ALA A 1 96 ? -3.594 0.312 -1.566 1 98.25 96 ALA A O 1
ATOM 757 N N . SER A 1 97 ? -5.438 0.682 -2.844 1 98.62 97 SER A N 1
ATOM 758 C CA . SER A 1 97 ? -4.773 1.657 -3.703 1 98.62 97 SER A CA 1
ATOM 759 C C . SER A 1 97 ? -4.293 2.863 -2.9 1 98.62 97 SER A C 1
ATOM 761 O O . SER A 1 97 ? -3.162 3.322 -3.08 1 98.62 97 SER A O 1
ATOM 763 N N . ALA A 1 98 ? -5.168 3.326 -2.049 1 98.62 98 ALA A N 1
ATOM 764 C CA . ALA A 1 98 ? -4.809 4.469 -1.215 1 98.62 98 ALA A CA 1
ATOM 765 C C . ALA A 1 98 ? -3.627 4.137 -0.309 1 98.62 98 ALA A C 1
ATOM 767 O O . ALA A 1 98 ? -2.76 4.984 -0.073 1 98.62 98 ALA A O 1
ATOM 768 N N . GLY A 1 99 ? -3.646 2.906 0.244 1 98.56 99 GLY A N 1
ATOM 769 C CA . GLY A 1 99 ? -2.512 2.459 1.035 1 98.56 99 GLY A CA 1
ATOM 770 C C . GLY A 1 99 ? -1.205 2.473 0.266 1 98.56 99 GLY A C 1
ATOM 771 O O . GLY A 1 99 ? -0.176 2.906 0.788 1 98.56 99 GLY A O 1
ATOM 772 N N . ILE A 1 100 ? -1.234 2.029 -0.923 1 98.88 100 ILE A N 1
ATOM 773 C CA . ILE A 1 100 ? -0.046 1.978 -1.769 1 98.88 100 ILE A CA 1
ATOM 774 C C . ILE A 1 100 ? 0.414 3.396 -2.1 1 98.88 100 ILE A C 1
ATOM 776 O O . ILE A 1 100 ? 1.604 3.703 -2.02 1 98.88 100 ILE A O 1
ATOM 780 N N . ILE A 1 101 ? -0.54 4.301 -2.471 1 98.88 101 ILE A N 1
ATOM 781 C CA . ILE A 1 101 ? -0.238 5.703 -2.732 1 98.88 101 ILE A CA 1
ATOM 782 C C . ILE A 1 101 ? 0.437 6.324 -1.511 1 98.88 101 ILE A C 1
ATOM 784 O O . ILE A 1 101 ? 1.483 6.965 -1.63 1 98.88 101 ILE A O 1
ATOM 788 N N . ALA A 1 102 ? -0.13 6.082 -0.375 1 98.88 102 ALA A N 1
ATOM 789 C CA . ALA A 1 102 ? 0.402 6.613 0.878 1 98.88 102 ALA A CA 1
ATOM 790 C C . ALA A 1 102 ? 1.802 6.07 1.152 1 98.88 102 ALA A C 1
ATOM 792 O O . ALA A 1 102 ? 2.686 6.809 1.594 1 98.88 102 ALA A O 1
ATOM 793 N N . HIS A 1 103 ? 1.951 4.809 0.895 1 98.88 103 HIS A N 1
ATOM 794 C CA . HIS A 1 103 ? 3.238 4.18 1.17 1 98.88 103 HIS A CA 1
ATOM 795 C C . HIS A 1 103 ? 4.34 4.766 0.296 1 98.88 103 HIS A C 1
ATOM 797 O O . HIS A 1 103 ? 5.453 5.008 0.771 1 98.88 103 HIS A O 1
ATOM 803 N N . ASN A 1 104 ? 4.066 5 -0.989 1 98.88 104 ASN A N 1
ATOM 804 C CA . ASN A 1 104 ? 5.023 5.699 -1.843 1 98.88 104 ASN A CA 1
ATOM 805 C C . ASN A 1 104 ? 5.395 7.062 -1.268 1 98.88 104 ASN A C 1
ATOM 807 O O . ASN A 1 104 ? 6.566 7.441 -1.267 1 98.88 104 ASN A O 1
ATOM 811 N N . MET A 1 105 ? 4.414 7.762 -0.773 1 98.88 105 MET A N 1
ATOM 812 C CA . MET A 1 105 ? 4.668 9.094 -0.233 1 98.88 105 MET A CA 1
ATOM 813 C C . MET A 1 105 ? 5.531 9.016 1.02 1 98.88 105 MET A C 1
ATOM 815 O O . MET A 1 105 ? 6.465 9.805 1.184 1 98.88 105 MET A O 1
ATOM 819 N N . VAL A 1 106 ? 5.207 8.078 1.908 1 98.81 106 VAL A N 1
ATOM 820 C CA . VAL A 1 106 ? 5.949 7.938 3.154 1 98.81 106 VAL A CA 1
ATOM 821 C C . VAL A 1 106 ? 7.402 7.582 2.854 1 98.81 106 VAL A C 1
ATOM 823 O O . VAL A 1 106 ? 8.32 8.164 3.43 1 98.81 106 VAL A O 1
ATOM 826 N N . LEU A 1 107 ? 7.613 6.664 1.938 1 98.69 107 LEU A N 1
ATOM 827 C CA . LEU A 1 107 ? 8.969 6.293 1.56 1 98.69 107 LEU A CA 1
ATOM 828 C C . LEU A 1 107 ? 9.703 7.473 0.934 1 98.69 107 LEU A C 1
ATOM 830 O O . LEU A 1 107 ? 10.891 7.684 1.202 1 98.69 107 LEU A O 1
ATOM 834 N N . ALA A 1 108 ? 9.031 8.234 0.099 1 98.69 108 ALA A N 1
ATOM 835 C CA . ALA A 1 108 ? 9.641 9.406 -0.521 1 98.69 108 ALA A CA 1
ATOM 836 C C . ALA A 1 108 ? 10.016 10.453 0.526 1 98.69 108 ALA A C 1
ATOM 838 O O . ALA A 1 108 ? 11.078 11.07 0.445 1 98.69 108 ALA A O 1
ATOM 839 N N . ALA A 1 109 ? 9.133 10.68 1.477 1 98.62 109 ALA A N 1
ATOM 840 C CA . ALA A 1 109 ? 9.422 11.625 2.555 1 98.62 109 ALA A CA 1
ATOM 841 C C . ALA A 1 109 ? 10.68 11.219 3.32 1 98.62 109 ALA A C 1
ATOM 843 O O . ALA A 1 109 ? 11.57 12.039 3.535 1 98.62 109 ALA A O 1
ATOM 844 N N . GLU A 1 110 ? 10.742 9.984 3.699 1 97.5 110 GLU A N 1
ATOM 845 C CA . GLU A 1 110 ? 11.914 9.5 4.426 1 97.5 110 GLU A CA 1
ATOM 846 C C . GLU A 1 110 ? 13.18 9.602 3.574 1 97.5 110 GLU A C 1
ATOM 848 O O . GLU A 1 110 ? 14.25 9.945 4.082 1 97.5 110 GLU A O 1
ATOM 853 N N . ASN A 1 111 ? 12.984 9.266 2.311 1 97.75 111 ASN A N 1
ATOM 854 C CA . ASN A 1 111 ? 14.102 9.398 1.376 1 97.75 111 ASN A CA 1
ATOM 855 C C . ASN A 1 111 ? 14.609 10.836 1.306 1 97.75 111 ASN A C 1
ATOM 857 O O . ASN A 1 111 ? 15.758 11.078 0.929 1 97.75 111 ASN A O 1
ATOM 861 N N . LYS A 1 112 ? 13.805 11.828 1.649 1 97.38 112 LYS A N 1
ATOM 862 C CA . LYS A 1 112 ? 14.164 13.242 1.635 1 97.38 112 LYS A CA 1
ATOM 863 C C . LYS A 1 112 ? 14.547 13.727 3.031 1 97.38 112 LYS A C 1
ATOM 865 O O . LYS A 1 112 ? 14.719 14.922 3.25 1 97.38 112 LYS A O 1
ATOM 870 N N . GLY A 1 113 ? 14.57 12.828 3.988 1 96.25 113 GLY A N 1
ATOM 871 C CA . GLY A 1 113 ? 14.992 13.148 5.344 1 96.25 113 GLY A CA 1
ATOM 872 C C . GLY A 1 113 ? 13.875 13.727 6.191 1 96.25 113 GLY A C 1
ATOM 873 O O . GLY A 1 113 ? 14.133 14.359 7.219 1 96.25 113 GLY A O 1
ATOM 874 N N . LEU A 1 114 ? 12.688 13.594 5.777 1 98.38 114 LEU A N 1
ATOM 875 C CA . LEU A 1 114 ? 11.539 14.094 6.516 1 98.38 114 LEU A CA 1
ATOM 876 C C . LEU A 1 114 ? 10.93 12.984 7.379 1 98.38 114 LEU A C 1
ATOM 878 O O . LEU A 1 114 ? 11.078 11.805 7.07 1 98.38 114 LEU A O 1
ATOM 882 N N . GLY A 1 115 ? 10.312 13.422 8.492 1 98.31 115 GLY A N 1
ATOM 883 C CA . GLY A 1 115 ? 9.406 12.523 9.18 1 98.31 115 GLY A CA 1
ATOM 884 C C . GLY A 1 115 ? 8.086 12.328 8.461 1 98.31 115 GLY A C 1
ATOM 885 O O . GLY A 1 115 ? 7.59 13.25 7.809 1 98.31 115 GLY A O 1
ATOM 886 N N . ALA A 1 116 ? 7.508 11.148 8.617 1 98.56 116 ALA A N 1
ATOM 887 C CA . ALA A 1 116 ? 6.211 10.867 8.016 1 98.56 116 ALA A CA 1
ATOM 888 C C . ALA A 1 116 ? 5.469 9.781 8.789 1 98.56 116 ALA A C 1
ATOM 890 O O . ALA A 1 116 ? 6.09 8.961 9.469 1 98.56 116 ALA A O 1
ATOM 891 N N . CYS A 1 117 ? 4.191 9.844 8.719 1 98.19 117 CYS A N 1
ATOM 892 C CA . CYS A 1 117 ? 3.365 8.812 9.32 1 98.19 117 CYS A CA 1
ATOM 893 C C . CYS A 1 117 ? 2.029 8.688 8.602 1 98.19 117 CYS A C 1
ATOM 895 O O . CYS A 1 117 ? 1.583 9.625 7.945 1 98.19 117 CYS A O 1
ATOM 897 N N . TYR A 1 118 ? 1.451 7.48 8.695 1 98.12 118 TYR A N 1
ATOM 898 C CA . TYR A 1 118 ? 0.117 7.215 8.172 1 98.12 118 TYR A CA 1
ATOM 899 C C . TYR A 1 118 ? -0.956 7.727 9.125 1 98.12 118 TYR A C 1
ATOM 901 O O . TYR A 1 118 ? -0.873 7.516 10.336 1 98.12 118 TYR A O 1
ATOM 909 N N . LEU A 1 119 ? -1.935 8.328 8.57 1 97 119 LEU A N 1
ATOM 910 C CA . LEU A 1 119 ? -2.992 8.898 9.398 1 97 119 LEU A CA 1
ATOM 911 C C . LEU A 1 119 ? -4.367 8.477 8.891 1 97 119 LEU A C 1
ATOM 913 O O . LEU A 1 119 ? -5.176 9.32 8.5 1 97 119 LEU A O 1
ATOM 917 N N . PHE A 1 120 ? -4.656 7.211 8.977 1 93.38 120 PHE A N 1
ATOM 918 C CA . PHE A 1 120 ? -5.934 6.672 8.523 1 93.38 120 PHE A CA 1
ATOM 919 C C . PHE A 1 120 ? -7.047 7.039 9.492 1 93.38 120 PHE A C 1
ATOM 921 O O . PHE A 1 120 ? -8.172 7.332 9.078 1 93.38 120 PHE A O 1
ATOM 928 N N . GLY A 1 121 ? -6.699 7.066 10.773 1 90.5 121 GLY A N 1
ATOM 929 C CA . GLY A 1 121 ? -7.676 7.473 11.773 1 90.5 121 GLY A CA 1
ATOM 930 C C . GLY A 1 121 ? -8.156 8.898 11.586 1 90.5 121 GLY A C 1
ATOM 931 O O . GLY A 1 121 ? -9.352 9.18 11.719 1 90.5 121 GLY A O 1
ATOM 932 N N . ALA A 1 122 ? -7.273 9.742 11.289 1 92 122 ALA A N 1
ATOM 933 C CA . ALA A 1 122 ? -7.641 11.133 11.07 1 92 122 ALA A CA 1
ATOM 934 C C . ALA A 1 122 ? -8.531 11.281 9.844 1 92 122 ALA A C 1
ATOM 936 O O . ALA A 1 122 ? -9.484 12.07 9.852 1 92 122 ALA A O 1
ATOM 937 N N . ALA A 1 123 ? -8.211 10.539 8.812 1 93.75 123 ALA A N 1
ATOM 938 C CA . ALA A 1 123 ? -9.039 10.578 7.613 1 93.75 123 ALA A CA 1
ATOM 939 C C . ALA A 1 123 ? -10.453 10.062 7.906 1 93.75 123 ALA A C 1
ATOM 941 O O . ALA A 1 123 ? -11.438 10.625 7.418 1 93.75 123 ALA A O 1
ATOM 942 N N . ALA A 1 124 ? -10.484 9.031 8.695 1 90.88 124 ALA A N 1
ATOM 943 C CA . ALA A 1 124 ? -11.781 8.484 9.078 1 90.88 124 ALA A CA 1
ATOM 944 C C . ALA A 1 124 ? -12.578 9.5 9.898 1 90.88 124 ALA A C 1
ATOM 946 O O . ALA A 1 124 ? -13.789 9.656 9.703 1 90.88 124 ALA A O 1
ATOM 947 N N . ALA A 1 125 ? -11.914 10.141 10.805 1 91.31 125 ALA A N 1
ATOM 948 C CA . ALA A 1 125 ? -12.562 11.164 11.609 1 91.31 125 ALA A CA 1
ATOM 949 C C . ALA A 1 125 ? -13.078 12.312 10.742 1 91.31 125 ALA A C 1
ATOM 951 O O . ALA A 1 125 ? -14.203 12.773 10.914 1 91.31 125 ALA A O 1
ATOM 952 N N . LEU A 1 126 ? -12.281 12.68 9.844 1 93.31 126 LEU A N 1
ATOM 953 C CA . LEU A 1 126 ? -12.648 13.742 8.922 1 93.31 126 LEU A CA 1
ATOM 954 C C . LEU A 1 126 ? -13.898 13.375 8.133 1 93.31 126 LEU A C 1
ATOM 956 O O . LEU A 1 126 ? -14.781 14.211 7.941 1 93.31 126 LEU A O 1
ATOM 960 N N . ALA A 1 127 ? -13.945 12.148 7.707 1 88.81 127 ALA A N 1
ATOM 961 C CA . ALA A 1 127 ? -15.055 11.68 6.883 1 88.81 127 ALA A CA 1
ATOM 962 C C . ALA A 1 127 ? -16.375 11.766 7.645 1 88.81 127 ALA A C 1
ATOM 964 O O . ALA A 1 127 ? -17.438 11.859 7.039 1 88.81 127 ALA A O 1
ATOM 965 N N . ALA A 1 128 ? -16.266 11.859 8.945 1 90.56 128 ALA A N 1
ATOM 966 C CA . ALA A 1 128 ? -17.469 11.93 9.781 1 90.56 128 ALA A CA 1
ATOM 967 C C . ALA A 1 128 ? -17.891 13.383 10.016 1 90.56 128 ALA A C 1
ATOM 969 O O . ALA A 1 128 ? -18.922 13.641 10.641 1 90.56 128 ALA A O 1
ATOM 970 N N . HIS A 1 129 ? -17.188 14.344 9.492 1 93.81 129 HIS A N 1
ATOM 971 C CA . HIS A 1 129 ? -17.469 15.766 9.656 1 93.81 129 HIS A CA 1
ATOM 972 C C . HIS A 1 129 ? -17.641 16.453 8.305 1 93.81 129 HIS A C 1
ATOM 974 O O . HIS A 1 129 ? -16.719 17.109 7.82 1 93.81 129 HIS A O 1
ATOM 980 N N . PRO A 1 130 ? -18.844 16.391 7.82 1 92.88 130 PRO A N 1
ATOM 981 C CA . PRO A 1 130 ? -19.078 16.891 6.465 1 92.88 130 PRO A CA 1
ATOM 982 C C . PRO A 1 130 ? -18.703 18.359 6.301 1 92.88 130 PRO A C 1
ATOM 984 O O . PRO A 1 130 ? -18.281 18.766 5.219 1 92.88 130 PRO A O 1
ATOM 987 N N . GLU A 1 131 ? -18.859 19.141 7.328 1 94.38 131 GLU A N 1
ATOM 988 C CA . GLU A 1 131 ? -18.547 20.562 7.238 1 94.38 131 GLU A CA 1
ATOM 989 C C . GLU A 1 131 ? -17.062 20.781 6.98 1 94.38 131 GLU A C 1
ATOM 991 O O . GLU A 1 131 ? -16.688 21.703 6.25 1 94.38 131 GLU A O 1
ATOM 996 N N . THR A 1 132 ? -16.25 19.984 7.629 1 95.56 132 THR A N 1
ATOM 997 C CA . THR A 1 132 ? -14.805 20.094 7.418 1 95.56 132 THR A CA 1
ATOM 998 C C . THR A 1 132 ? -14.414 19.531 6.055 1 95.56 132 THR A C 1
ATOM 1000 O O . THR A 1 132 ? -13.531 20.078 5.387 1 95.56 132 THR A O 1
ATOM 1003 N N . VAL A 1 133 ? -15.109 18.438 5.625 1 96.19 133 VAL A N 1
ATOM 1004 C CA . VAL A 1 133 ? -14.852 17.828 4.324 1 96.19 133 VAL A CA 1
ATOM 1005 C C . VAL A 1 133 ? -15.117 18.859 3.217 1 96.19 133 VAL A C 1
ATOM 1007 O O . VAL A 1 133 ? -14.398 18.891 2.215 1 96.19 133 VAL A O 1
ATOM 1010 N N . MET A 1 134 ? -16.062 19.703 3.41 1 95.94 134 MET A N 1
ATOM 1011 C CA . MET A 1 134 ? -16.422 20.703 2.414 1 95.94 134 MET A CA 1
ATOM 1012 C C . MET A 1 134 ? -15.266 21.688 2.199 1 95.94 134 MET A C 1
ATOM 1014 O O . MET A 1 134 ? -15.086 22.203 1.096 1 95.94 134 MET A O 1
ATOM 1018 N N . LYS A 1 135 ? -14.477 21.844 3.193 1 96.44 135 LYS A N 1
ATOM 1019 C CA . LYS A 1 135 ? -13.359 22.781 3.113 1 96.44 135 LYS A CA 1
ATOM 1020 C C . LYS A 1 135 ? -12.234 22.219 2.252 1 96.44 135 LYS A C 1
ATOM 1022 O O . LYS A 1 135 ? -11.328 22.953 1.854 1 96.44 135 LYS A O 1
ATOM 1027 N N . LEU A 1 136 ? -12.273 20.953 1.936 1 96.62 136 LEU A N 1
ATOM 1028 C CA . LEU A 1 136 ? -11.219 20.297 1.167 1 96.62 136 LEU A CA 1
ATOM 1029 C C . LEU A 1 136 ? -11.398 20.547 -0.326 1 96.62 136 LEU A C 1
ATOM 1031 O O . LEU A 1 136 ? -10.5 20.281 -1.12 1 96.62 136 LEU A O 1
ATOM 1035 N N . ASP A 1 137 ? -12.562 21.047 -0.693 1 94.75 137 ASP A N 1
ATOM 1036 C CA . ASP A 1 137 ? -12.867 21.359 -2.09 1 94.75 137 ASP A CA 1
ATOM 1037 C C . ASP A 1 137 ? -12.641 20.141 -2.979 1 94.75 137 ASP A C 1
ATOM 1039 O O . ASP A 1 137 ? -11.93 20.219 -3.982 1 94.75 137 ASP A O 1
ATOM 1043 N N . LEU A 1 138 ? -13.188 19.031 -2.551 1 97.06 138 LEU A N 1
ATOM 1044 C CA . LEU A 1 138 ? -13.078 17.797 -3.305 1 97.06 138 LEU A CA 1
ATOM 1045 C C . LEU A 1 138 ? -14.109 17.75 -4.43 1 97.06 138 LEU A C 1
ATOM 1047 O O . LEU A 1 138 ? -15.195 18.312 -4.305 1 97.06 138 LEU A O 1
ATOM 1051 N N . PRO A 1 139 ? -13.734 17.109 -5.551 1 96.38 139 PRO A N 1
ATOM 1052 C CA . PRO A 1 139 ? -14.773 16.844 -6.543 1 96.38 139 PRO A CA 1
ATOM 1053 C C . PRO A 1 139 ? -15.938 16.016 -5.977 1 96.38 139 PRO A C 1
ATOM 1055 O O . PRO A 1 139 ? -15.773 15.344 -4.957 1 96.38 139 PRO A O 1
ATOM 1058 N N . ALA A 1 140 ? -17.109 16.094 -6.613 1 95.56 140 ALA A N 1
ATOM 1059 C CA . ALA A 1 140 ? -18.297 15.391 -6.148 1 95.56 140 ALA A CA 1
ATOM 1060 C C . ALA A 1 140 ? -18.047 13.898 -6.004 1 95.56 140 ALA A C 1
ATOM 1062 O O . ALA A 1 140 ? -17.453 13.273 -6.891 1 95.56 140 ALA A O 1
ATOM 1063 N N . GLY A 1 141 ? -18.359 13.375 -4.871 1 95.44 141 GLY A N 1
ATOM 1064 C CA . GLY A 1 141 ? -18.328 11.938 -4.66 1 95.44 141 GLY A CA 1
ATOM 1065 C C . GLY A 1 141 ? -17.047 11.469 -3.982 1 95.44 141 GLY A C 1
ATOM 1066 O O . GLY A 1 141 ? -16.969 10.328 -3.514 1 95.44 141 GLY A O 1
ATOM 1067 N N . PHE A 1 142 ? -16.094 12.328 -3.906 1 97.44 142 PHE A N 1
ATOM 1068 C CA . PHE A 1 142 ? -14.828 11.953 -3.281 1 97.44 142 PHE A CA 1
ATOM 1069 C C . PHE A 1 142 ? -14.914 12.086 -1.765 1 97.44 142 PHE A C 1
ATOM 1071 O O . PHE A 1 142 ? -15.516 13.031 -1.253 1 97.44 142 PHE A O 1
ATOM 1078 N N . MET A 1 143 ? -14.289 11.164 -1.106 1 96.88 143 MET A N 1
ATOM 1079 C CA . MET A 1 143 ? -14.156 11.195 0.348 1 96.88 143 MET A CA 1
ATOM 1080 C C . MET A 1 143 ? -12.734 10.828 0.774 1 96.88 143 MET A C 1
ATOM 1082 O O . MET A 1 143 ? -12.117 9.938 0.191 1 96.88 143 MET A O 1
ATOM 1086 N N . PRO A 1 144 ? -12.258 11.508 1.857 1 97 144 PRO A N 1
ATOM 1087 C CA . PRO A 1 144 ? -10.938 11.117 2.357 1 97 144 PRO A CA 1
ATOM 1088 C C . PRO A 1 144 ? -10.891 9.672 2.846 1 97 144 PRO A C 1
ATOM 1090 O O . PRO A 1 144 ? -11.812 9.219 3.533 1 97 144 PRO A O 1
ATOM 1093 N N . VAL A 1 145 ? -9.82 8.984 2.514 1 96.38 145 VAL A N 1
ATOM 1094 C CA . VAL A 1 145 ? -9.75 7.594 2.949 1 96.38 145 VAL A CA 1
ATOM 1095 C C . VAL A 1 145 ? -8.453 7.363 3.727 1 96.38 145 VAL A C 1
ATOM 1097 O O . VAL A 1 145 ? -8.352 6.406 4.504 1 96.38 145 VAL A O 1
ATOM 1100 N N . CYS A 1 146 ? -7.434 8.203 3.484 1 97 146 CYS A N 1
ATOM 1101 C CA . CYS A 1 146 ? -6.203 8.102 4.258 1 97 146 CYS A CA 1
ATOM 1102 C C . CYS A 1 146 ? -5.434 9.414 4.242 1 97 146 CYS A C 1
ATOM 1104 O O . CYS A 1 146 ? -5.746 10.312 3.457 1 97 146 CYS A O 1
ATOM 1106 N N . GLY A 1 147 ? -4.527 9.562 5.145 1 97.81 147 GLY A N 1
ATOM 1107 C CA . GLY A 1 147 ? -3.654 10.727 5.227 1 97.81 147 GLY A CA 1
ATOM 1108 C C . GLY A 1 147 ? -2.203 10.367 5.473 1 97.81 147 GLY A C 1
ATOM 1109 O O . GLY A 1 147 ? -1.907 9.312 6.043 1 97.81 147 GLY A O 1
ATOM 1110 N N . VAL A 1 148 ? -1.354 11.219 5.016 1 98.81 148 VAL A N 1
ATOM 1111 C CA . VAL A 1 148 ? 0.073 11.148 5.312 1 98.81 148 VAL A CA 1
ATOM 1112 C C . VAL A 1 148 ? 0.537 12.477 5.918 1 98.81 148 VAL A C 1
ATOM 1114 O O . VAL A 1 148 ? 0.442 13.523 5.281 1 98.81 148 VAL A O 1
ATOM 1117 N N . GLY A 1 149 ? 0.947 12.414 7.148 1 98.69 149 GLY A N 1
ATOM 1118 C CA . GLY A 1 149 ? 1.599 13.562 7.75 1 98.69 149 GLY A CA 1
ATOM 1119 C C . GLY A 1 149 ? 3.082 13.641 7.441 1 98.69 149 GLY A C 1
ATOM 1120 O O . GLY A 1 149 ? 3.787 12.625 7.512 1 98.69 149 GLY A O 1
ATOM 1121 N N . ILE A 1 150 ? 3.555 14.828 7.109 1 98.62 150 ILE A N 1
ATOM 1122 C CA . ILE A 1 150 ? 4.973 14.992 6.805 1 98.62 150 ILE A CA 1
ATOM 1123 C C . ILE A 1 150 ? 5.496 16.266 7.469 1 98.62 150 ILE A C 1
ATOM 1125 O O . ILE A 1 150 ? 4.766 17.25 7.609 1 98.62 150 ILE A O 1
ATOM 1129 N N . GLY A 1 151 ? 6.797 16.172 7.793 1 98.44 151 GLY A N 1
ATOM 1130 C CA . GLY A 1 151 ? 7.445 17.344 8.359 1 98.44 151 GLY A CA 1
ATOM 1131 C C . GLY A 1 151 ? 8.867 17.078 8.805 1 98.44 151 GLY A C 1
ATOM 1132 O O . GLY A 1 151 ? 9.312 15.938 8.844 1 98.44 151 GLY A O 1
ATOM 1133 N N . GLU A 1 152 ? 9.5 18.172 9.133 1 98.31 152 GLU A N 1
ATOM 1134 C CA . GLU A 1 152 ? 10.844 18.062 9.68 1 98.31 152 GLU A CA 1
ATOM 1135 C C . GLU A 1 152 ? 10.828 17.422 11.062 1 98.31 152 GLU A C 1
ATOM 1137 O O . GLU A 1 152 ? 9.945 17.688 11.875 1 98.31 152 GLU A O 1
ATOM 1142 N N . THR A 1 153 ? 11.797 16.578 11.289 1 98.12 153 THR A N 1
ATOM 1143 C CA . THR A 1 153 ? 11.922 15.891 12.57 1 98.12 153 THR A CA 1
ATOM 1144 C C . THR A 1 153 ? 13.383 15.852 13.016 1 98.12 153 THR A C 1
ATOM 1146 O O . THR A 1 153 ? 14.297 15.961 12.188 1 98.12 153 THR A O 1
ATOM 1149 N N . GLU A 1 154 ? 13.547 15.719 14.281 1 97.06 154 GLU A N 1
ATOM 1150 C CA . GLU A 1 154 ? 14.898 15.57 14.828 1 97.06 154 GLU A CA 1
ATOM 1151 C C . GLU A 1 154 ? 15.258 14.102 15.023 1 97.06 154 GLU A C 1
ATOM 1153 O O . GLU A 1 154 ? 16.391 13.773 15.375 1 97.06 154 GLU A O 1
ATOM 1158 N N . GLU A 1 155 ? 14.289 13.242 14.812 1 96.06 155 GLU A N 1
ATOM 1159 C CA . GLU A 1 155 ? 14.57 11.812 14.953 1 96.06 155 GLU A CA 1
ATOM 1160 C C . GLU A 1 155 ? 15.523 11.328 13.867 1 96.06 155 GLU A C 1
ATOM 1162 O O . GLU A 1 155 ? 15.469 11.797 12.734 1 96.06 155 GLU A O 1
ATOM 1167 N N . GLU A 1 156 ? 16.375 10.383 14.281 1 92.75 156 GLU A N 1
ATOM 1168 C CA . GLU A 1 156 ? 17.297 9.789 13.32 1 92.75 156 GLU A CA 1
ATOM 1169 C C . GLU A 1 156 ? 16.625 8.68 12.523 1 92.75 156 GLU A C 1
ATOM 1171 O O . GLU A 1 156 ? 15.977 7.805 13.094 1 92.75 156 GLU A O 1
ATOM 1176 N N . LEU A 1 157 ? 16.734 8.773 11.219 1 91.06 157 LEU A N 1
ATOM 1177 C CA . LEU A 1 157 ? 16.219 7.754 10.312 1 91.06 157 LEU A CA 1
ATOM 1178 C C . LEU A 1 157 ? 17.328 6.809 9.875 1 91.06 157 LEU A C 1
ATOM 1180 O O . LEU A 1 157 ? 17.891 6.965 8.781 1 91.06 157 LEU A O 1
ATOM 1184 N N . THR A 1 158 ? 17.625 5.832 10.758 1 92.75 158 THR A N 1
ATOM 1185 C CA . THR A 1 158 ? 18.703 4.875 10.531 1 92.75 158 THR A CA 1
ATOM 1186 C C . THR A 1 158 ? 18.156 3.449 10.5 1 92.75 158 THR A C 1
ATOM 1188 O O . THR A 1 158 ? 17.016 3.205 10.906 1 92.75 158 THR A O 1
ATOM 1191 N N . ILE A 1 159 ? 18.969 2.633 9.953 1 94.25 159 ILE A N 1
ATOM 1192 C CA . ILE A 1 159 ? 18.578 1.229 9.883 1 94.25 159 ILE A CA 1
ATOM 1193 C C . ILE A 1 159 ? 18.234 0.719 11.281 1 94.25 159 ILE A C 1
ATOM 1195 O O . ILE A 1 159 ? 18.938 1.001 12.25 1 94.25 159 ILE A O 1
ATOM 1199 N N . ARG A 1 160 ? 17.125 0.063 11.328 1 92.12 160 ARG A N 1
ATOM 1200 C CA . ARG A 1 160 ? 16.625 -0.484 12.586 1 92.12 160 ARG A CA 1
ATOM 1201 C C . ARG A 1 160 ? 16.75 -2.004 12.602 1 92.12 160 ARG A C 1
ATOM 1203 O O . ARG A 1 160 ? 16.828 -2.639 11.547 1 92.12 160 ARG A O 1
ATOM 1210 N N . ASP A 1 161 ? 16.844 -2.5 13.82 1 90.69 161 ASP A N 1
ATOM 1211 C CA . ASP A 1 161 ? 16.781 -3.945 14 1 90.69 161 ASP A CA 1
ATOM 1212 C C . ASP A 1 161 ? 15.352 -4.434 14.148 1 90.69 161 ASP A C 1
ATOM 1214 O O . ASP A 1 161 ? 14.883 -4.668 15.266 1 90.69 161 ASP A O 1
ATOM 1218 N N . GLN A 1 162 ? 14.75 -4.648 12.984 1 90.25 162 GLN A N 1
ATOM 1219 C CA . GLN A 1 162 ? 13.352 -5.07 13.016 1 90.25 162 GLN A CA 1
ATOM 1220 C C . GLN A 1 162 ? 13.234 -6.59 12.938 1 90.25 162 GLN A C 1
ATOM 1222 O O . GLN A 1 162 ? 14.023 -7.246 12.25 1 90.25 162 GLN A O 1
ATOM 1227 N N . LYS A 1 163 ? 12.242 -7.039 13.672 1 91.06 163 LYS A N 1
ATOM 1228 C CA . LYS A 1 163 ? 11.953 -8.469 13.578 1 91.06 163 LYS A CA 1
ATOM 1229 C C . LYS A 1 163 ? 11.461 -8.836 12.188 1 91.06 163 LYS A C 1
ATOM 1231 O O . LYS A 1 163 ? 10.695 -8.086 11.57 1 91.06 163 LYS A O 1
ATOM 1236 N N . LEU A 1 164 ? 11.875 -9.992 11.734 1 94.25 164 LEU A N 1
ATOM 1237 C CA . LEU A 1 164 ? 11.484 -10.461 10.406 1 94.25 164 LEU A CA 1
ATOM 1238 C C . LEU A 1 164 ? 10.609 -11.703 10.5 1 94.25 164 LEU A C 1
ATOM 1240 O O . LEU A 1 164 ? 10.57 -12.508 9.57 1 94.25 164 LEU A O 1
ATOM 1244 N N . ASP A 1 165 ? 9.906 -11.859 11.578 1 96.75 165 ASP A N 1
ATOM 1245 C CA . ASP A 1 165 ? 8.969 -12.961 11.781 1 96.75 165 ASP A CA 1
ATOM 1246 C C . ASP A 1 165 ? 7.672 -12.477 12.406 1 96.75 165 ASP A C 1
ATOM 1248 O O . ASP A 1 165 ? 7.133 -13.117 13.312 1 96.75 165 ASP A O 1
ATOM 1252 N N . ARG A 1 166 ? 7.258 -11.305 11.977 1 97.44 166 ARG A N 1
ATOM 1253 C CA . ARG A 1 166 ? 6.07 -10.664 12.531 1 97.44 166 ARG A CA 1
ATOM 1254 C C . ARG A 1 166 ? 4.805 -11.172 11.844 1 97.44 166 ARG A C 1
ATOM 1256 O O . ARG A 1 166 ? 3.729 -11.188 12.453 1 97.44 166 ARG A O 1
ATOM 1263 N N . ILE A 1 167 ? 4.926 -11.461 10.516 1 98.44 167 ILE A N 1
ATOM 1264 C CA . ILE A 1 167 ? 3.828 -12.016 9.734 1 98.44 167 ILE A CA 1
ATOM 1265 C C . ILE A 1 167 ? 4.02 -13.516 9.562 1 98.44 167 ILE A C 1
ATOM 1267 O O . ILE A 1 167 ? 5.117 -13.984 9.25 1 98.44 167 ILE A O 1
ATOM 1271 N N . GLY A 1 168 ? 2.928 -14.281 9.859 1 97.94 168 GLY A N 1
ATOM 1272 C CA . GLY A 1 168 ? 3.016 -15.719 9.625 1 97.94 168 GLY A CA 1
ATOM 1273 C C . GLY A 1 168 ? 3.252 -16.062 8.172 1 97.94 168 GLY A C 1
ATOM 1274 O O . GLY A 1 168 ? 2.791 -15.367 7.273 1 97.94 168 GLY A O 1
ATOM 1275 N N . ILE A 1 169 ? 4 -17.25 7.969 1 98 169 ILE A N 1
ATOM 1276 C CA . ILE A 1 169 ? 4.332 -17.672 6.609 1 98 169 ILE A CA 1
ATOM 1277 C C . ILE A 1 169 ? 4.117 -19.172 6.469 1 98 169 ILE A C 1
ATOM 1279 O O . ILE A 1 169 ? 4.469 -19.938 7.363 1 98 169 ILE A O 1
ATOM 1283 N N . ASN A 1 170 ? 3.545 -19.578 5.43 1 96.62 170 ASN A N 1
ATOM 1284 C CA . ASN A 1 170 ? 3.553 -20.969 5.008 1 96.62 170 ASN A CA 1
ATOM 1285 C C . ASN A 1 170 ? 3.83 -21.109 3.514 1 96.62 170 ASN A C 1
ATOM 1287 O O . ASN A 1 170 ? 3.635 -20.156 2.756 1 96.62 170 ASN A O 1
ATOM 1291 N N . GLU A 1 171 ? 4.301 -22.219 3.143 1 96.75 171 GLU A N 1
ATOM 1292 C CA . GLU A 1 171 ? 4.684 -22.484 1.759 1 96.75 171 GLU A CA 1
ATOM 1293 C C . GLU A 1 171 ? 3.998 -23.75 1.229 1 96.75 171 GLU A C 1
ATOM 1295 O O . GLU A 1 171 ? 3.871 -24.734 1.947 1 96.75 171 GLU A O 1
ATOM 1300 N N . ILE A 1 172 ? 3.516 -23.609 0.086 1 96.81 172 ILE A N 1
ATOM 1301 C CA . ILE A 1 172 ? 2.857 -24.734 -0.583 1 96.81 172 ILE A CA 1
ATOM 1302 C C . ILE A 1 172 ? 3.547 -25.016 -1.917 1 96.81 172 ILE A C 1
ATOM 1304 O O . ILE A 1 172 ? 3.609 -24.141 -2.785 1 96.81 172 ILE A O 1
ATOM 1308 N N . MET B 1 1 ? 18.766 -1.354 -6.012 1 93.38 1 MET B N 1
ATOM 1309 C CA . MET B 1 1 ? 18.797 -0.114 -6.781 1 93.38 1 MET B CA 1
ATOM 1310 C C . MET B 1 1 ? 18.297 1.061 -5.945 1 93.38 1 MET B C 1
ATOM 1312 O O . MET B 1 1 ? 17.781 0.87 -4.848 1 93.38 1 MET B O 1
ATOM 1316 N N . LYS B 1 2 ? 18.5 2.293 -6.484 1 96.81 2 LYS B N 1
ATOM 1317 C CA . LYS B 1 2 ? 17.984 3.488 -5.816 1 96.81 2 LYS B CA 1
ATOM 1318 C C . LYS B 1 2 ? 16.469 3.506 -5.809 1 96.81 2 LYS B C 1
ATOM 1320 O O . LYS B 1 2 ? 15.828 3.107 -6.785 1 96.81 2 LYS B O 1
ATOM 1325 N N . PHE B 1 3 ? 15.914 4.012 -4.707 1 97.88 3 PHE B N 1
ATOM 1326 C CA . PHE B 1 3 ? 14.477 4.055 -4.496 1 97.88 3 PHE B CA 1
ATOM 1327 C C . PHE B 1 3 ? 13.781 4.789 -5.637 1 97.88 3 PHE B C 1
ATOM 1329 O O . PHE B 1 3 ? 12.805 4.289 -6.199 1 97.88 3 PHE B O 1
ATOM 1336 N N . THR B 1 4 ? 14.234 5.926 -6.074 1 96.44 4 THR B N 1
ATOM 1337 C CA . THR B 1 4 ? 13.594 6.754 -7.09 1 96.44 4 THR B CA 1
ATOM 1338 C C . THR B 1 4 ? 13.602 6.051 -8.445 1 96.44 4 THR B C 1
ATOM 1340 O O . THR B 1 4 ? 12.625 6.121 -9.195 1 96.44 4 THR B O 1
ATOM 1343 N N . LYS B 1 5 ? 14.688 5.406 -8.719 1 96.5 5 LYS B N 1
ATOM 1344 C CA . LYS B 1 5 ? 14.766 4.645 -9.961 1 96.5 5 LYS B CA 1
ATOM 1345 C C . LYS B 1 5 ? 13.773 3.484 -9.961 1 96.5 5 LYS B C 1
ATOM 1347 O O . LYS B 1 5 ? 13.133 3.205 -10.977 1 96.5 5 LYS B O 1
ATOM 1352 N N . LEU B 1 6 ? 13.672 2.859 -8.859 1 97.75 6 LEU B N 1
ATOM 1353 C CA . LEU B 1 6 ? 12.773 1.718 -8.727 1 97.75 6 LEU B CA 1
ATOM 1354 C C . LEU B 1 6 ? 11.328 2.135 -8.961 1 97.75 6 LEU B C 1
ATOM 1356 O O . LEU B 1 6 ? 10.594 1.463 -9.688 1 97.75 6 LEU B O 1
ATOM 1360 N N . LEU B 1 7 ? 10.898 3.285 -8.391 1 97.75 7 LEU B N 1
ATOM 1361 C CA . LEU B 1 7 ? 9.531 3.766 -8.586 1 97.75 7 LEU B CA 1
ATOM 1362 C C . LEU B 1 7 ? 9.273 4.086 -10.055 1 97.75 7 LEU B C 1
ATOM 1364 O O . LEU B 1 7 ? 8.18 3.84 -10.562 1 97.75 7 LEU B O 1
ATOM 1368 N N . LYS B 1 8 ? 10.242 4.535 -10.711 1 97.31 8 LYS B N 1
ATOM 1369 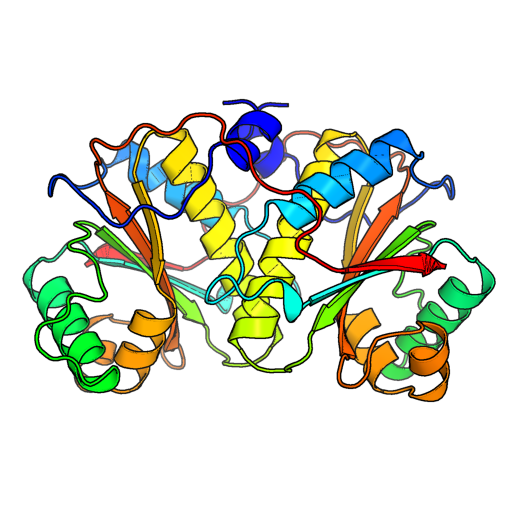C CA . LYS B 1 8 ? 10.078 4.977 -12.086 1 97.31 8 LYS B CA 1
ATOM 1370 C C . LYS B 1 8 ? 10.109 3.795 -13.055 1 97.31 8 LYS B C 1
ATOM 1372 O O . LYS B 1 8 ? 9.625 3.896 -14.18 1 97.31 8 LYS B O 1
ATOM 1377 N N . SER B 1 9 ? 10.719 2.725 -12.656 1 96.56 9 SER B N 1
ATOM 1378 C CA . SER B 1 9 ? 10.852 1.576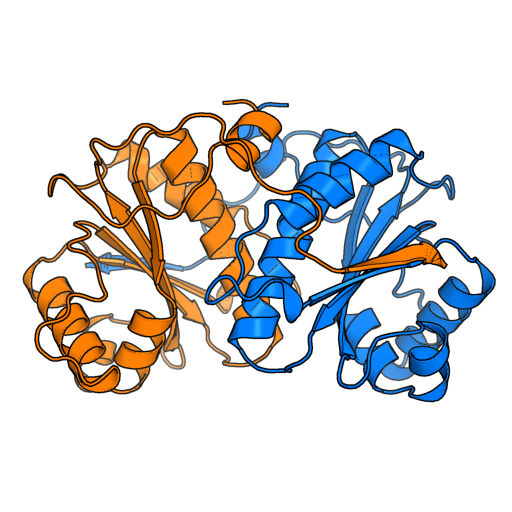 -13.547 1 96.56 9 SER B CA 1
ATOM 1379 C C . SER B 1 9 ? 9.766 0.54 -13.281 1 96.56 9 SER B C 1
ATOM 1381 O O . SER B 1 9 ? 9.516 -0.332 -14.117 1 96.56 9 SER B O 1
ATOM 1383 N N . ARG B 1 10 ? 9.188 0.617 -12.109 1 95.44 10 ARG B N 1
ATOM 1384 C CA . ARG B 1 10 ? 8.211 -0.39 -11.711 1 95.44 10 ARG B CA 1
ATOM 1385 C C . ARG B 1 10 ? 7.02 -0.404 -12.664 1 95.44 10 ARG B C 1
ATOM 1387 O O . ARG B 1 10 ? 6.465 0.648 -12.984 1 95.44 10 ARG B O 1
ATOM 1394 N N . LYS B 1 11 ? 6.656 -1.592 -13.117 1 95.44 11 LYS B N 1
ATOM 1395 C CA . LYS B 1 11 ? 5.449 -1.841 -13.906 1 95.44 11 LYS B CA 1
ATOM 1396 C C . LYS B 1 11 ? 4.871 -3.221 -13.602 1 95.44 11 LYS B C 1
ATOM 1398 O O . LYS B 1 11 ? 5.598 -4.125 -13.18 1 95.44 11 LYS B O 1
ATOM 1403 N N . SER B 1 12 ? 3.619 -3.277 -13.805 1 97 12 SER B N 1
ATOM 1404 C CA . SER B 1 12 ? 3.016 -4.602 -13.672 1 97 12 SER B CA 1
ATOM 1405 C C . SER B 1 12 ? 3.438 -5.52 -14.812 1 97 12 SER B C 1
ATOM 1407 O O . SER B 1 12 ? 3.195 -5.215 -15.984 1 97 12 SER B O 1
ATOM 1409 N N . ILE B 1 13 ? 4.078 -6.59 -14.461 1 98.06 13 ILE B N 1
ATOM 1410 C CA . ILE B 1 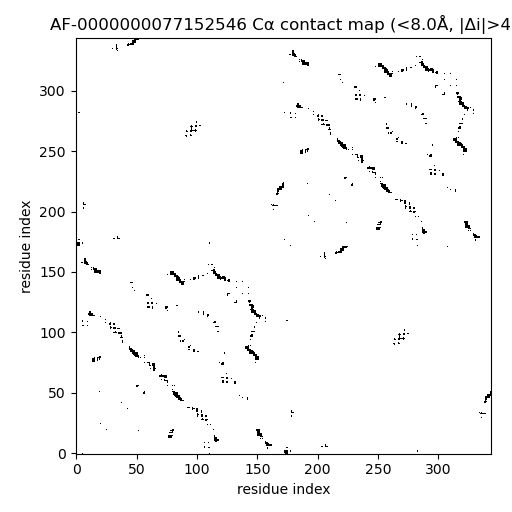13 ? 4.527 -7.578 -15.438 1 98.06 13 ILE B CA 1
ATOM 1411 C C . ILE B 1 13 ? 3.527 -8.734 -15.5 1 98.06 13 ILE B C 1
ATOM 1413 O O . ILE B 1 13 ? 3.15 -9.289 -14.469 1 98.06 13 ILE B O 1
ATOM 1417 N N . ARG B 1 14 ? 3.143 -9.117 -16.719 1 97.69 14 ARG B N 1
ATOM 1418 C CA . ARG B 1 14 ? 2.133 -10.156 -16.875 1 97.69 14 ARG B CA 1
ATOM 1419 C C . ARG B 1 14 ? 2.582 -11.203 -17.891 1 97.69 14 ARG B C 1
ATOM 1421 O O . ARG B 1 14 ? 1.754 -11.914 -18.469 1 97.69 14 ARG B O 1
ATOM 1428 N N . THR B 1 15 ? 3.881 -11.172 -18.172 1 97.88 15 THR B N 1
ATOM 1429 C CA . THR B 1 15 ? 4.531 -12.18 -19 1 97.88 15 THR B CA 1
ATOM 1430 C C . THR B 1 15 ? 5.715 -12.805 -18.266 1 97.88 15 THR B C 1
ATOM 1432 O O . THR B 1 15 ? 6.609 -12.094 -17.797 1 97.88 15 THR B O 1
ATOM 1435 N N . TYR B 1 16 ? 5.777 -14.125 -18.266 1 98.19 16 TYR B N 1
ATOM 1436 C CA . TYR B 1 16 ? 6.785 -14.828 -17.484 1 98.19 16 TYR B CA 1
ATOM 1437 C C . TYR B 1 16 ? 7.406 -15.961 -18.281 1 98.19 16 TYR B C 1
ATOM 1439 O O . TYR B 1 16 ? 6.766 -16.531 -19.172 1 98.19 16 TYR B O 1
ATOM 1447 N N . THR B 1 17 ? 8.602 -16.375 -17.922 1 97.81 17 THR B N 1
ATOM 1448 C CA . THR B 1 17 ? 9.312 -17.438 -18.625 1 97.81 17 THR B CA 1
ATOM 1449 C C . THR B 1 17 ? 8.914 -18.812 -18.078 1 97.81 17 THR B C 1
ATOM 1451 O O . THR B 1 17 ? 9.227 -19.828 -18.688 1 97.81 17 THR B O 1
ATOM 1454 N N . GLY B 1 18 ? 8.312 -18.781 -16.953 1 97.38 18 GLY B N 1
ATOM 1455 C CA . GLY B 1 18 ? 7.992 -20.031 -16.266 1 97.38 18 GLY B CA 1
ATOM 1456 C C . GLY B 1 18 ? 8.977 -20.375 -15.164 1 97.38 18 GLY B C 1
ATOM 1457 O O . GLY B 1 18 ? 8.695 -21.234 -14.328 1 97.38 18 GLY B O 1
ATOM 1458 N N . LYS B 1 19 ? 10.102 -19.734 -15.125 1 97 19 LYS B N 1
ATOM 1459 C CA . LYS B 1 19 ? 11.086 -19.969 -14.078 1 97 19 LYS B CA 1
ATOM 1460 C C . LYS B 1 19 ? 10.711 -19.234 -12.789 1 97 19 LYS B C 1
ATOM 1462 O O . LYS B 1 19 ? 10.477 -18.031 -12.797 1 97 19 LYS B O 1
ATOM 1467 N N . PRO B 1 20 ? 10.617 -20 -11.703 1 97.06 20 PRO B N 1
ATOM 1468 C CA . PRO B 1 20 ? 10.289 -19.359 -10.43 1 97.06 20 PRO B CA 1
ATOM 1469 C C . PRO B 1 20 ? 11.461 -18.562 -9.852 1 97.06 20 PRO B C 1
ATOM 1471 O O . PRO B 1 20 ? 12.602 -18.75 -10.281 1 97.06 20 PRO B O 1
ATOM 1474 N N . ALA B 1 21 ? 11.109 -17.609 -8.984 1 95.81 21 ALA B N 1
ATOM 1475 C CA . ALA B 1 21 ? 12.156 -16.953 -8.211 1 95.81 21 ALA B CA 1
ATOM 1476 C C . ALA B 1 21 ? 12.961 -17.953 -7.395 1 95.81 21 ALA B C 1
ATOM 1478 O O . ALA B 1 21 ? 12.406 -18.922 -6.859 1 95.81 21 ALA B O 1
ATOM 1479 N N . ASP B 1 22 ? 14.195 -17.719 -7.27 1 95.81 22 ASP B N 1
ATOM 1480 C CA . ASP B 1 22 ? 15 -18.625 -6.449 1 95.81 22 ASP B CA 1
ATOM 1481 C C . ASP B 1 22 ? 14.828 -18.312 -4.961 1 95.81 22 ASP B C 1
ATOM 1483 O O . ASP B 1 22 ? 14.164 -17.344 -4.598 1 95.81 22 ASP B O 1
ATOM 1487 N N . LYS B 1 23 ? 15.461 -19.172 -4.164 1 95.94 23 LYS B N 1
ATOM 1488 C CA . LYS B 1 23 ? 15.25 -19.094 -2.723 1 95.94 23 LYS B CA 1
ATOM 1489 C C . LYS B 1 23 ? 15.742 -17.766 -2.162 1 95.94 23 LYS B C 1
ATOM 1491 O O . LYS B 1 23 ? 15.109 -17.188 -1.278 1 95.94 23 LYS B O 1
ATOM 1496 N N . LYS B 1 24 ? 16.828 -17.328 -2.631 1 97.31 24 LYS B N 1
ATOM 1497 C CA . LYS B 1 24 ? 17.391 -16.062 -2.152 1 97.31 24 LYS B CA 1
ATOM 1498 C C . LYS B 1 24 ? 16.484 -14.883 -2.521 1 97.31 24 LYS B C 1
ATOM 1500 O O . LYS B 1 24 ? 16.266 -13.984 -1.706 1 97.31 24 LYS B O 1
ATOM 1505 N N . GLN B 1 25 ? 16.016 -14.898 -3.723 1 97.62 25 GLN B N 1
ATOM 1506 C CA . GLN B 1 25 ? 15.102 -13.859 -4.191 1 97.62 25 GLN B CA 1
ATOM 1507 C C . GLN B 1 25 ? 13.82 -13.852 -3.365 1 97.62 25 GLN B C 1
ATOM 1509 O O . GLN B 1 25 ? 13.375 -12.789 -2.908 1 97.62 25 GLN B O 1
ATOM 1514 N N . VAL B 1 26 ? 13.281 -15.008 -3.135 1 98.06 26 VAL B N 1
ATOM 1515 C CA . VAL B 1 26 ? 12.055 -15.117 -2.361 1 98.06 26 VAL B CA 1
ATOM 1516 C C . VAL B 1 26 ? 12.281 -14.609 -0.942 1 98.06 26 VAL B C 1
ATOM 1518 O O . VAL B 1 26 ? 11.438 -13.898 -0.386 1 98.06 26 VAL B O 1
ATOM 1521 N N . LYS B 1 27 ? 13.391 -14.953 -0.388 1 97.81 27 LYS B N 1
ATOM 1522 C CA . LYS B 1 27 ? 13.711 -14.5 0.964 1 97.81 27 LYS B CA 1
ATOM 1523 C C . LYS B 1 27 ? 13.703 -12.977 1.053 1 97.81 27 LYS B C 1
ATOM 1525 O O . LYS B 1 27 ? 13.156 -12.406 2 1 97.81 27 LYS B O 1
ATOM 1530 N N . LYS B 1 28 ? 14.289 -12.312 0.095 1 98.25 28 LYS B N 1
ATOM 1531 C CA . LYS B 1 28 ? 14.344 -10.852 0.08 1 98.25 28 LYS B CA 1
ATOM 1532 C C . LYS B 1 28 ? 12.945 -10.258 -0.089 1 98.25 28 LYS B C 1
ATOM 1534 O O . LYS B 1 28 ? 12.648 -9.203 0.478 1 98.25 28 LYS B O 1
ATOM 1539 N N . ILE B 1 29 ? 12.164 -10.906 -0.87 1 98.75 29 ILE B N 1
ATOM 1540 C CA . ILE B 1 29 ? 10.797 -10.445 -1.098 1 98.75 29 ILE B CA 1
ATOM 1541 C C . ILE B 1 29 ? 9.984 -10.578 0.191 1 98.75 29 ILE B C 1
ATOM 1543 O O . ILE B 1 29 ? 9.258 -9.664 0.568 1 98.75 29 ILE B O 1
ATOM 1547 N N . ILE B 1 30 ? 10.188 -11.664 0.908 1 98.75 30 ILE B N 1
ATOM 1548 C CA . ILE B 1 30 ? 9.492 -11.891 2.168 1 98.75 30 ILE B CA 1
ATOM 1549 C C . ILE B 1 30 ? 9.992 -10.906 3.223 1 98.75 30 ILE B C 1
ATOM 1551 O O . ILE B 1 30 ? 9.211 -10.383 4.016 1 98.75 30 ILE B O 1
ATOM 1555 N N . GLU B 1 31 ? 11.25 -10.664 3.229 1 98.44 31 GLU B N 1
ATOM 1556 C CA . GLU B 1 31 ? 11.789 -9.656 4.133 1 98.44 31 GLU B CA 1
ATOM 1557 C C . GLU B 1 31 ? 11.133 -8.297 3.906 1 98.44 31 GLU B C 1
ATOM 1559 O O . GLU B 1 31 ? 10.805 -7.59 4.863 1 98.44 31 GLU B O 1
ATOM 1564 N N . ALA B 1 32 ? 10.938 -7.938 2.689 1 98.69 32 ALA B N 1
ATOM 1565 C CA . ALA B 1 32 ? 10.281 -6.672 2.363 1 98.69 32 ALA B CA 1
ATOM 1566 C C . ALA B 1 32 ? 8.852 -6.648 2.893 1 98.69 32 ALA B C 1
ATOM 1568 O O . ALA B 1 32 ? 8.383 -5.625 3.402 1 98.69 32 ALA B O 1
ATOM 1569 N N . ALA B 1 33 ? 8.156 -7.785 2.764 1 98.81 33 ALA B N 1
ATOM 1570 C CA . ALA B 1 33 ? 6.809 -7.891 3.309 1 98.81 33 ALA B CA 1
ATOM 1571 C C . ALA B 1 33 ? 6.805 -7.656 4.816 1 98.81 33 ALA B C 1
ATOM 1573 O O . ALA B 1 33 ? 5.961 -6.926 5.336 1 98.81 33 ALA B O 1
ATOM 1574 N N . GLU B 1 34 ? 7.773 -8.219 5.492 1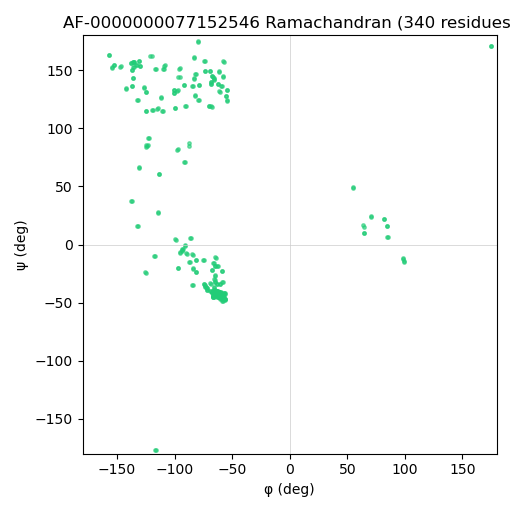 98.62 34 GLU B N 1
ATOM 1575 C CA . GLU B 1 34 ? 7.887 -8.141 6.945 1 98.62 34 GLU B CA 1
ATOM 1576 C C . GLU B 1 34 ? 8.195 -6.723 7.402 1 98.62 34 GLU B C 1
ATOM 1578 O O . GLU B 1 34 ? 7.918 -6.355 8.547 1 98.62 34 GLU B O 1
ATOM 1583 N N . LEU B 1 35 ? 8.734 -5.941 6.531 1 98.38 35 LEU B N 1
ATOM 1584 C CA . LEU B 1 35 ? 9.133 -4.586 6.883 1 98.38 35 LEU B CA 1
ATOM 1585 C C . LEU B 1 35 ? 8.023 -3.59 6.566 1 98.38 35 LEU B C 1
ATOM 1587 O O . LEU B 1 35 ? 8.148 -2.398 6.859 1 98.38 35 LEU B O 1
ATOM 1591 N N . ALA B 1 36 ? 6.934 -4.07 5.934 1 98.44 36 ALA B N 1
ATOM 1592 C CA . ALA B 1 36 ? 5.797 -3.191 5.66 1 98.44 36 ALA B CA 1
ATOM 1593 C C . ALA B 1 36 ? 5.094 -2.789 6.953 1 98.44 36 ALA B C 1
ATOM 1595 O O . ALA B 1 36 ? 4.934 -3.607 7.863 1 98.44 36 ALA B O 1
ATOM 1596 N N . PRO B 1 37 ? 4.684 -1.517 7.098 1 97.81 37 PRO B N 1
ATOM 1597 C CA . PRO B 1 37 ? 3.797 -1.173 8.211 1 97.81 37 PRO B CA 1
ATOM 1598 C C . PRO B 1 37 ? 2.396 -1.76 8.055 1 97.81 37 PRO B C 1
ATOM 1600 O O . PRO B 1 37 ? 1.925 -1.948 6.926 1 97.81 37 PRO B O 1
ATOM 1603 N N . VAL B 1 38 ? 1.786 -2.051 9.188 1 97.81 38 VAL B N 1
ATOM 1604 C CA . VAL B 1 38 ? 0.391 -2.479 9.172 1 97.81 38 VAL B CA 1
ATOM 1605 C C . VAL B 1 38 ? -0.409 -1.678 10.195 1 97.81 38 VAL B C 1
ATOM 1607 O O . VAL B 1 38 ? 0.158 -1.134 11.148 1 97.81 38 VAL B O 1
ATOM 1610 N N . ALA B 1 39 ? -1.684 -1.66 9.953 1 96.62 39 ALA B N 1
ATOM 1611 C CA . ALA B 1 39 ? -2.564 -0.904 10.844 1 96.62 39 ALA B CA 1
ATOM 1612 C C . ALA B 1 39 ? -2.383 -1.339 12.289 1 96.62 39 ALA B C 1
ATOM 1614 O O . ALA B 1 39 ? -2.42 -2.533 12.602 1 96.62 39 ALA B O 1
ATOM 1615 N N . CYS B 1 40 ? -2.061 -0.359 13.125 1 94.94 40 CYS B N 1
ATOM 1616 C CA . CYS B 1 40 ? -1.968 -0.518 14.578 1 94.94 40 CYS B CA 1
ATOM 1617 C C . CYS B 1 40 ? -0.842 -1.475 14.945 1 94.94 40 CYS B C 1
ATOM 1619 O O . CYS B 1 40 ? -0.788 -1.968 16.078 1 94.94 40 CYS B O 1
ATOM 1621 N N . GLY B 1 41 ? -0.003 -1.849 14 1 96.81 41 GLY B N 1
ATOM 1622 C CA . GLY B 1 41 ? 1.101 -2.756 14.266 1 96.81 41 GLY B CA 1
ATOM 1623 C C . GLY B 1 41 ? 0.649 -4.176 14.547 1 96.81 41 GLY B C 1
ATOM 1624 O O . GLY B 1 41 ? 1.362 -4.945 15.203 1 96.81 41 GLY B O 1
ATOM 1625 N N . LEU B 1 42 ? -0.518 -4.516 14.055 1 97.56 42 LEU B N 1
ATOM 1626 C CA . LEU B 1 42 ? -1.081 -5.828 14.344 1 97.56 42 LEU B CA 1
ATOM 1627 C C . LEU B 1 42 ? -0.68 -6.844 13.281 1 97.56 42 LEU B C 1
ATOM 1629 O O . LEU B 1 42 ? -1.534 -7.371 12.562 1 97.56 42 LEU B O 1
ATOM 1633 N N . TYR B 1 43 ? 0.52 -7.203 13.281 1 98.31 43 TYR B N 1
ATOM 1634 C CA . TYR B 1 43 ? 1.112 -8.078 12.281 1 98.31 43 TYR B CA 1
ATOM 1635 C C . TYR B 1 43 ? 0.511 -9.477 12.359 1 98.31 43 TYR B C 1
ATOM 1637 O O . TYR B 1 43 ? 0.422 -10.18 11.352 1 98.31 43 TYR B O 1
ATOM 1645 N N . GLU B 1 44 ? 0.109 -9.828 13.555 1 97.94 44 GLU B N 1
ATOM 1646 C CA . GLU B 1 44 ? -0.461 -11.156 13.781 1 97.94 44 GLU B CA 1
ATOM 1647 C C . GLU B 1 44 ? -1.774 -11.328 13.023 1 97.94 44 GLU B C 1
ATOM 1649 O O . GLU B 1 44 ? -2.289 -12.445 12.906 1 97.94 44 GLU B O 1
ATOM 1654 N N . ASN B 1 45 ? -2.309 -10.266 12.484 1 98.38 45 ASN B N 1
ATOM 1655 C CA . ASN B 1 45 ? -3.561 -10.32 11.742 1 98.38 45 ASN B CA 1
ATOM 1656 C C . ASN B 1 45 ? -3.324 -10.664 10.273 1 98.38 45 ASN B C 1
ATOM 1658 O O . ASN B 1 45 ? -4.262 -10.68 9.477 1 98.38 45 ASN B O 1
ATOM 1662 N N . TYR B 1 46 ? -2.105 -10.969 9.922 1 98.69 46 TYR B N 1
ATOM 1663 C CA . TYR B 1 46 ? -1.789 -11.25 8.523 1 98.69 46 TYR B CA 1
ATOM 1664 C C . TYR B 1 46 ? -1.014 -12.555 8.391 1 98.69 46 TYR B C 1
ATOM 1666 O O . TYR B 1 46 ? -0.361 -12.992 9.344 1 98.69 46 TYR B O 1
ATOM 1674 N N . GLN B 1 47 ? -1.152 -13.148 7.242 1 98.56 47 GLN B N 1
ATOM 1675 C CA . GLN B 1 47 ? -0.466 -14.391 6.887 1 98.56 47 GLN B CA 1
ATOM 1676 C C . GLN B 1 47 ? -0.033 -14.375 5.426 1 98.56 47 GLN B C 1
ATOM 1678 O O . GLN B 1 47 ? -0.802 -13.977 4.547 1 98.56 47 GLN B O 1
ATOM 1683 N N . LEU B 1 48 ? 1.195 -14.781 5.191 1 98.75 48 LEU B N 1
ATOM 1684 C CA . LEU B 1 48 ? 1.686 -14.969 3.828 1 98.75 48 LEU B CA 1
ATOM 1685 C C . LEU B 1 48 ? 1.674 -16.438 3.441 1 98.75 48 LEU B C 1
ATOM 1687 O O . LEU B 1 48 ? 2.092 -17.297 4.223 1 98.75 48 LEU B O 1
ATOM 1691 N N . THR B 1 49 ? 1.168 -16.719 2.307 1 98.5 49 THR B N 1
ATOM 1692 C CA . THR B 1 49 ? 1.237 -18.062 1.738 1 98.5 49 THR B CA 1
ATOM 1693 C C . THR B 1 49 ? 1.995 -18.047 0.413 1 98.5 49 THR B C 1
ATOM 1695 O O . THR B 1 49 ? 1.548 -17.438 -0.558 1 98.5 49 THR B O 1
ATOM 1698 N N . ILE B 1 50 ? 3.109 -18.719 0.41 1 98.44 50 ILE B N 1
ATOM 1699 C CA . ILE B 1 50 ? 3.898 -18.859 -0.809 1 98.44 50 ILE B CA 1
ATOM 1700 C C . ILE B 1 50 ? 3.461 -20.109 -1.571 1 98.44 50 ILE B C 1
ATOM 1702 O O . ILE B 1 50 ? 3.57 -21.219 -1.06 1 98.44 50 ILE B O 1
ATOM 1706 N N . ILE B 1 51 ? 2.99 -19.922 -2.779 1 97.88 51 ILE B N 1
ATOM 1707 C CA . ILE B 1 51 ? 2.479 -21.031 -3.566 1 97.88 51 ILE B CA 1
ATOM 1708 C C . ILE B 1 51 ? 3.359 -21.25 -4.793 1 97.88 51 ILE B C 1
ATOM 1710 O O . ILE B 1 51 ? 3.406 -20.406 -5.688 1 97.88 51 ILE B O 1
ATOM 1714 N N . ASN B 1 52 ? 3.975 -22.422 -4.844 1 97 52 ASN B N 1
ATOM 1715 C CA . ASN B 1 52 ? 4.785 -22.828 -5.984 1 97 52 ASN B CA 1
ATOM 1716 C C . ASN B 1 52 ? 4.215 -24.062 -6.664 1 97 52 ASN B C 1
ATOM 1718 O O . ASN B 1 52 ? 4.641 -24.438 -7.758 1 97 52 ASN B O 1
ATOM 1722 N N . ASP B 1 53 ? 3.262 -24.672 -6.055 1 97.12 53 ASP B N 1
ATOM 1723 C CA . ASP B 1 53 ? 2.666 -25.906 -6.582 1 97.12 53 ASP B CA 1
ATOM 1724 C C . ASP B 1 53 ? 1.887 -25.625 -7.867 1 97.12 53 ASP B C 1
ATOM 1726 O O . ASP B 1 53 ? 0.89 -24.906 -7.848 1 97.12 53 ASP B O 1
ATOM 1730 N N . PRO B 1 54 ? 2.32 -26.266 -8.953 1 97.31 54 PRO B N 1
ATOM 1731 C CA . PRO B 1 54 ? 1.683 -25.953 -10.234 1 97.31 54 PRO B CA 1
ATOM 1732 C C . PRO B 1 54 ? 0.213 -26.359 -10.281 1 97.31 54 PRO B C 1
ATOM 1734 O O . PRO B 1 54 ? -0.594 -25.703 -10.953 1 97.31 54 PRO B O 1
ATOM 1737 N N . LYS B 1 55 ? -0.158 -27.375 -9.625 1 97.62 55 LYS B N 1
ATOM 1738 C CA . LYS B 1 55 ? -1.548 -27.812 -9.625 1 97.62 55 LYS B CA 1
ATOM 1739 C C . LYS B 1 55 ? -2.451 -26.797 -8.938 1 97.62 55 LYS B C 1
ATOM 1741 O O . LYS B 1 55 ? -3.525 -26.469 -9.445 1 97.62 55 LYS B O 1
ATOM 1746 N N . LEU B 1 56 ? -2 -26.312 -7.789 1 97.25 56 LEU B N 1
ATOM 1747 C CA . LEU B 1 56 ? -2.787 -25.312 -7.062 1 97.25 56 LEU B CA 1
ATOM 1748 C C . LEU B 1 56 ? -2.857 -24 -7.836 1 97.25 56 LEU B C 1
ATOM 1750 O O . LEU B 1 56 ? -3.912 -23.375 -7.891 1 97.25 56 LEU B O 1
ATOM 1754 N N . LEU B 1 57 ? -1.759 -23.609 -8.43 1 97.5 57 LEU B N 1
ATOM 1755 C CA . LEU B 1 57 ? -1.751 -22.406 -9.242 1 97.5 57 LEU B CA 1
ATOM 1756 C C . LEU B 1 57 ? -2.754 -22.516 -10.391 1 97.5 57 LEU B C 1
ATOM 1758 O O . LEU B 1 57 ? -3.479 -21.547 -10.68 1 97.5 57 LEU B O 1
ATOM 1762 N N . LYS B 1 58 ? -2.787 -23.641 -11.016 1 96.56 58 LYS B N 1
ATOM 1763 C CA . LYS B 1 58 ? -3.73 -23.875 -12.102 1 96.56 58 LYS B CA 1
ATOM 1764 C C . LYS B 1 58 ? -5.172 -23.797 -11.602 1 96.56 58 LYS B C 1
ATOM 1766 O O . LYS B 1 58 ? -6.035 -23.219 -12.273 1 96.56 58 LYS B O 1
ATOM 1771 N N . GLU B 1 59 ? -5.383 -24.406 -10.508 1 96.12 59 GLU B N 1
ATOM 1772 C CA . GLU B 1 59 ? -6.719 -24.375 -9.914 1 96.12 59 GLU B CA 1
ATOM 1773 C C . GLU B 1 59 ? -7.168 -22.953 -9.625 1 96.12 59 GLU B C 1
ATOM 1775 O O . GLU B 1 59 ? -8.289 -22.562 -9.961 1 96.12 59 GLU B O 1
ATOM 1780 N N . ILE B 1 60 ? -6.312 -22.172 -9.016 1 96.75 60 ILE B N 1
ATOM 1781 C CA . ILE B 1 60 ? -6.621 -20.781 -8.688 1 96.75 60 ILE B CA 1
ATOM 1782 C C . ILE B 1 60 ? -6.859 -19.984 -9.977 1 96.75 60 ILE B C 1
ATOM 1784 O O . ILE B 1 60 ? -7.785 -19.188 -10.055 1 96.75 60 ILE B O 1
ATOM 1788 N N . ASP B 1 61 ? -6.047 -20.219 -10.93 1 97.31 61 ASP B N 1
ATOM 1789 C CA . ASP B 1 61 ? -6.18 -19.547 -12.219 1 97.31 61 ASP B CA 1
ATOM 1790 C C . ASP B 1 61 ? -7.547 -19.828 -12.844 1 97.31 61 ASP B C 1
ATOM 1792 O O . ASP B 1 61 ? -8.219 -18.906 -13.312 1 97.31 61 ASP B O 1
ATOM 1796 N N . GLN B 1 62 ? -7.965 -21.047 -12.812 1 95.31 62 GLN B N 1
ATOM 1797 C CA . GLN B 1 62 ? -9.242 -21.453 -13.391 1 95.31 62 GLN B CA 1
ATOM 1798 C C . GLN B 1 62 ? -10.414 -20.844 -12.625 1 95.31 62 GLN B C 1
ATOM 1800 O O . GLN B 1 62 ? -11.391 -20.406 -13.227 1 95.31 62 GLN B O 1
ATOM 1805 N N . GLU B 1 63 ? -10.297 -20.891 -11.375 1 94.38 63 GLU B N 1
ATOM 1806 C CA . GLU B 1 63 ? -11.344 -20.297 -10.547 1 94.38 63 GLU B CA 1
ATOM 1807 C C . GLU B 1 63 ? -11.484 -18.797 -10.82 1 94.38 63 GLU B C 1
ATOM 1809 O O . GLU B 1 63 ? -12.602 -18.281 -10.898 1 94.38 63 GLU B O 1
ATOM 1814 N N . ALA B 1 64 ? -10.344 -18.141 -10.938 1 94.56 64 ALA B N 1
ATOM 1815 C CA . ALA B 1 64 ? -10.367 -16.719 -11.25 1 94.56 64 ALA B CA 1
ATOM 1816 C C . ALA B 1 64 ? -10.977 -16.469 -12.625 1 94.56 64 ALA B C 1
ATOM 1818 O O . ALA B 1 64 ? -11.766 -15.539 -12.805 1 94.56 64 ALA B O 1
ATOM 1819 N N . ALA B 1 65 ? -10.641 -17.328 -13.555 1 95.06 65 ALA B N 1
ATOM 1820 C CA . ALA B 1 65 ? -11.18 -17.203 -14.906 1 95.06 65 ALA B CA 1
ATOM 1821 C C . ALA B 1 65 ? -12.703 -17.328 -14.898 1 95.06 65 ALA B C 1
ATOM 1823 O O . ALA B 1 65 ? -13.398 -16.578 -15.594 1 95.06 65 ALA B O 1
ATOM 1824 N N . MET B 1 66 ? -13.203 -18.219 -14.125 1 91.62 66 MET B N 1
ATOM 1825 C CA . MET B 1 66 ? -14.641 -18.438 -14.016 1 91.62 66 MET B CA 1
ATOM 1826 C C . MET B 1 66 ? -15.352 -17.203 -13.484 1 91.62 66 MET B C 1
ATOM 1828 O O . MET B 1 66 ? -16.391 -16.797 -14.016 1 91.62 66 MET B O 1
ATOM 1832 N N . ILE B 1 67 ? -14.812 -16.641 -12.508 1 86.44 67 ILE B N 1
ATOM 1833 C CA . ILE B 1 67 ? -15.43 -15.484 -11.852 1 86.44 67 ILE B CA 1
ATOM 1834 C C . ILE B 1 67 ? -15.398 -14.281 -12.781 1 86.44 67 ILE B C 1
ATOM 1836 O O . ILE B 1 67 ? -16.328 -13.477 -12.805 1 86.44 67 ILE B O 1
ATOM 1840 N N . PHE B 1 68 ? -14.375 -14.211 -13.547 1 85 68 PHE B N 1
ATOM 1841 C CA . PHE B 1 68 ? -14.25 -13.078 -14.453 1 85 68 PHE B CA 1
ATOM 1842 C C . PHE B 1 68 ? -15.031 -13.312 -15.734 1 85 68 PHE B C 1
ATOM 1844 O O . PHE B 1 68 ? -15.164 -12.406 -16.562 1 85 68 PHE B O 1
ATOM 1851 N N . GLY B 1 69 ? -15.539 -14.531 -15.922 1 86.69 69 GLY B N 1
ATOM 1852 C CA . GLY B 1 69 ? -16.469 -14.844 -17 1 86.69 69 GLY B CA 1
ATOM 1853 C C . GLY B 1 69 ? -15.773 -15.18 -18.312 1 86.69 69 GLY B C 1
ATOM 1854 O O . GLY B 1 69 ? -16.406 -15.188 -19.359 1 86.69 69 GLY B O 1
ATOM 1855 N N . ASP B 1 70 ? -14.484 -15.289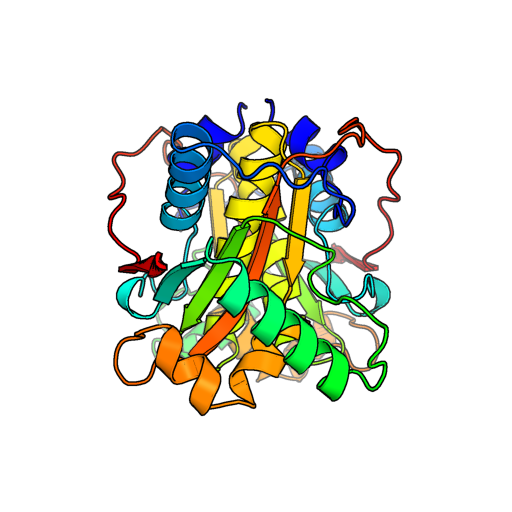 -18.344 1 88.38 70 ASP B N 1
ATOM 1856 C CA . ASP B 1 70 ? -13.703 -15.672 -19.516 1 88.38 70 ASP B CA 1
ATOM 1857 C C . ASP B 1 70 ? -12.852 -16.906 -19.219 1 88.38 70 ASP B C 1
ATOM 1859 O O . ASP B 1 70 ? -11.68 -16.781 -18.844 1 88.38 70 ASP B O 1
ATOM 1863 N N . LEU B 1 71 ? -13.406 -18 -19.5 1 88.5 71 LEU B N 1
ATOM 1864 C CA . LEU B 1 71 ? -12.805 -19.266 -19.125 1 88.5 71 LEU B CA 1
ATOM 1865 C C . LEU B 1 71 ? -11.5 -19.5 -19.875 1 88.5 71 LEU B C 1
ATOM 1867 O O . LEU B 1 71 ? -10.688 -20.344 -19.484 1 88.5 71 LEU B O 1
ATOM 1871 N N . GLU B 1 72 ? -11.336 -18.734 -20.891 1 90.81 72 GLU B N 1
ATOM 1872 C CA . GLU B 1 72 ? -10.125 -18.906 -21.672 1 90.81 72 GLU B CA 1
ATOM 1873 C C . GLU B 1 72 ? -9.023 -17.969 -21.203 1 90.81 72 GLU B C 1
ATOM 1875 O O . GLU B 1 72 ? -7.875 -18.062 -21.641 1 90.81 72 GLU B O 1
ATOM 1880 N N . SER B 1 73 ? -9.414 -17.156 -20.25 1 91.44 73 SER B N 1
ATOM 1881 C CA . SER B 1 73 ? -8.422 -16.203 -19.75 1 91.44 73 SER B CA 1
ATOM 1882 C C . SER B 1 73 ? -7.523 -16.859 -18.703 1 91.44 73 SER B C 1
ATOM 1884 O O . SER B 1 73 ? -7.812 -17.969 -18.234 1 91.44 73 SER B O 1
ATOM 1886 N N . HIS B 1 74 ? -6.375 -16.281 -18.453 1 95.25 74 HIS B N 1
ATOM 1887 C CA . HIS B 1 74 ? -5.418 -16.703 -17.422 1 95.25 74 HIS B CA 1
ATOM 1888 C C . HIS B 1 74 ? -5.094 -15.555 -16.469 1 95.25 74 HIS B C 1
ATOM 1890 O O . HIS B 1 74 ? -4.055 -14.898 -16.609 1 95.25 74 HIS B O 1
ATOM 1896 N N . PRO B 1 75 ? -5.941 -15.414 -15.5 1 95.88 75 PRO B N 1
ATOM 1897 C CA . PRO B 1 75 ? -5.82 -14.234 -14.633 1 95.88 75 PRO B CA 1
ATOM 1898 C C . PRO B 1 75 ? -4.52 -14.219 -13.836 1 95.88 75 PRO B C 1
ATOM 1900 O O . PRO B 1 75 ? -4.102 -13.164 -13.352 1 95.88 75 PRO B O 1
ATOM 1903 N N . LEU B 1 76 ? -3.869 -15.375 -13.703 1 97.38 76 LEU B N 1
ATOM 1904 C CA . LEU B 1 76 ? -2.594 -15.414 -13 1 97.38 76 LEU B CA 1
ATOM 1905 C C . LEU B 1 76 ? -1.435 -15.164 -13.961 1 97.38 76 LEU B C 1
ATOM 1907 O O . LEU B 1 76 ? -0.28 -15.07 -13.539 1 97.38 76 LEU B O 1
ATOM 1911 N N . TYR B 1 77 ? -1.637 -15.117 -15.25 1 97.06 77 TYR B N 1
ATOM 1912 C CA . TYR B 1 77 ? -0.683 -14.758 -16.297 1 97.06 77 TYR B CA 1
ATOM 1913 C C . TYR B 1 77 ? 0.463 -15.766 -16.344 1 97.06 77 TYR B C 1
ATOM 1915 O O . TYR B 1 77 ? 1.562 -15.438 -16.812 1 97.06 77 TYR B O 1
ATOM 1923 N N . GLY B 1 78 ? 0.263 -16.922 -15.734 1 96.94 78 GLY B N 1
ATOM 1924 C CA . GLY B 1 78 ? 1.295 -17.953 -15.789 1 96.94 78 GLY B CA 1
ATOM 1925 C C . GLY B 1 78 ? 2.398 -17.734 -14.766 1 96.94 78 GLY B C 1
ATOM 1926 O O . GLY B 1 78 ? 3.514 -18.234 -14.938 1 96.94 78 GLY B O 1
ATOM 1927 N N . VAL B 1 79 ? 2.127 -17.016 -13.758 1 98 79 VAL B N 1
ATOM 1928 C CA . VAL B 1 79 ? 3.133 -16.797 -12.727 1 98 79 VAL B CA 1
ATOM 1929 C C . VAL B 1 79 ? 3.568 -18.125 -12.133 1 98 79 VAL B C 1
ATOM 1931 O O . VAL B 1 79 ? 2.732 -18.984 -11.836 1 98 79 VAL B O 1
ATOM 1934 N N . PRO B 1 80 ? 4.867 -18.281 -11.953 1 98.38 80 PRO B N 1
ATOM 1935 C CA . PRO B 1 80 ? 5.34 -19.547 -11.367 1 98.38 80 PRO B CA 1
ATOM 1936 C C . PRO B 1 80 ? 5.273 -19.531 -9.836 1 98.38 80 PRO B C 1
ATOM 1938 O O . PRO B 1 80 ? 5.379 -20.594 -9.211 1 98.38 80 PRO B O 1
ATOM 1941 N N . THR B 1 81 ? 5.227 -18.359 -9.188 1 98.31 81 THR B N 1
ATOM 1942 C CA . THR B 1 81 ? 5.082 -18.203 -7.742 1 98.31 81 THR B CA 1
ATOM 1943 C C . THR B 1 81 ? 4.008 -17.172 -7.41 1 98.31 81 THR B C 1
ATOM 1945 O O . THR B 1 81 ? 4.008 -16.062 -7.961 1 98.31 81 THR B O 1
ATOM 1948 N N . LEU B 1 82 ? 3.055 -17.578 -6.629 1 98.38 82 LEU B N 1
ATOM 1949 C CA . LEU B 1 82 ? 2.039 -16.672 -6.094 1 98.38 82 LEU B CA 1
ATOM 1950 C C . LEU B 1 82 ? 2.197 -16.516 -4.586 1 98.38 82 LEU B C 1
ATOM 1952 O O . LEU B 1 82 ? 2.312 -17.5 -3.859 1 98.38 82 LEU B O 1
ATOM 1956 N N . ILE B 1 83 ? 2.281 -15.32 -4.125 1 98.75 83 ILE B N 1
ATOM 1957 C CA . ILE B 1 83 ? 2.291 -15.062 -2.688 1 98.75 83 ILE B CA 1
ATOM 1958 C C . ILE B 1 83 ? 0.993 -14.367 -2.277 1 98.75 83 ILE B C 1
ATOM 1960 O O . ILE B 1 83 ? 0.737 -13.234 -2.674 1 98.75 83 ILE B O 1
ATOM 1964 N N . LEU B 1 84 ? 0.24 -15.047 -1.497 1 98.69 84 LEU B N 1
ATOM 1965 C CA . LEU B 1 84 ? -1.022 -14.5 -1.015 1 98.69 84 LEU B CA 1
ATOM 1966 C C . LEU B 1 84 ? -0.831 -13.789 0.32 1 98.69 84 LEU B C 1
ATOM 1968 O O . LEU B 1 84 ? -0.097 -14.266 1.186 1 98.69 84 LEU B O 1
ATOM 1972 N N . VAL B 1 85 ? -1.432 -12.656 0.485 1 98.75 85 VAL B N 1
ATOM 1973 C CA . VAL B 1 85 ? -1.619 -12 1.777 1 98.75 85 VAL B CA 1
ATOM 1974 C C . VAL B 1 85 ? -3.031 -12.273 2.291 1 98.75 85 VAL B C 1
ATOM 1976 O O . VAL B 1 85 ? -4.016 -11.914 1.64 1 98.75 85 VAL B O 1
ATOM 1979 N N . SER B 1 86 ? -3.107 -12.906 3.367 1 98.44 86 SER B N 1
ATOM 1980 C CA . SER B 1 86 ? -4.387 -13.164 4.02 1 98.44 86 SER B CA 1
ATOM 1981 C C . SER B 1 86 ? -4.527 -12.352 5.301 1 98.44 86 SER B C 1
ATOM 1983 O O . SER B 1 86 ? -3.525 -11.977 5.918 1 98.44 86 SER B O 1
ATOM 1985 N N . ALA B 1 87 ? -5.727 -12.031 5.645 1 98.12 87 ALA B N 1
ATOM 1986 C CA . ALA B 1 87 ? -5.988 -11.219 6.828 1 98.12 87 ALA B CA 1
ATOM 1987 C C . ALA B 1 87 ? -7.105 -11.82 7.672 1 98.12 87 ALA B C 1
ATOM 1989 O O . ALA B 1 87 ? -7.988 -12.508 7.148 1 98.12 87 ALA B O 1
ATOM 1990 N N . LYS B 1 88 ? -7.102 -11.531 8.93 1 97.06 88 LYS B N 1
ATOM 1991 C CA . LYS B 1 88 ? -8.125 -11.992 9.867 1 97.06 88 LYS B CA 1
ATOM 1992 C C . LYS B 1 88 ? -9.422 -11.219 9.68 1 97.06 88 LYS B C 1
ATOM 1994 O O . LYS B 1 88 ? -10.508 -11.75 9.93 1 97.06 88 LYS B O 1
ATOM 1999 N N . LYS B 1 89 ? -9.258 -9.961 9.336 1 93.88 89 LYS B N 1
ATOM 2000 C CA . LYS B 1 89 ? -10.406 -9.094 9.078 1 93.88 89 LYS B CA 1
ATOM 2001 C C . LYS B 1 89 ? -10.43 -8.633 7.625 1 93.88 89 LYS B C 1
ATOM 2003 O O . LYS B 1 89 ? -9.383 -8.539 6.98 1 93.88 89 LYS B O 1
ATOM 2008 N N . GLN B 1 90 ? -11.664 -8.406 7.191 1 92.81 90 GLN B N 1
ATOM 2009 C CA . GLN B 1 90 ? -11.844 -7.887 5.84 1 92.81 90 GLN B CA 1
ATOM 2010 C C . GLN B 1 90 ? -12.422 -6.477 5.867 1 92.81 90 GLN B C 1
ATOM 2012 O O . GLN B 1 90 ? -13.523 -6.242 5.367 1 92.81 90 GLN B O 1
ATOM 2017 N N . ASP B 1 91 ? -11.656 -5.641 6.477 1 95.06 91 ASP B N 1
ATOM 2018 C CA . ASP B 1 91 ? -12.102 -4.254 6.57 1 95.06 91 ASP B CA 1
ATOM 2019 C C . ASP B 1 91 ? -11.148 -3.318 5.832 1 95.06 91 ASP B C 1
ATOM 2021 O O . ASP B 1 91 ? -10.195 -3.771 5.195 1 95.06 91 ASP B O 1
ATOM 2025 N N . GLU B 1 92 ? -11.383 -2.076 5.891 1 95.25 92 GLU B N 1
ATOM 2026 C CA . GLU B 1 92 ? -10.648 -1.051 5.152 1 95.25 92 GLU B CA 1
ATOM 2027 C C . GLU B 1 92 ? -9.172 -1.054 5.527 1 95.25 92 GLU B C 1
ATOM 2029 O O . GLU B 1 92 ? -8.305 -1.014 4.652 1 95.25 92 GLU B O 1
ATOM 2034 N N . MET B 1 93 ? -8.914 -1.217 6.789 1 95.62 93 MET B N 1
ATOM 2035 C CA . MET B 1 93 ? -7.547 -1.163 7.285 1 95.62 93 MET B CA 1
ATOM 2036 C C . MET B 1 93 ? -6.762 -2.402 6.859 1 95.62 93 MET B C 1
ATOM 2038 O O . MET B 1 93 ? -5.57 -2.316 6.559 1 95.62 93 MET B O 1
ATOM 2042 N N . ALA B 1 94 ? -7.445 -3.512 6.863 1 97.19 94 ALA B N 1
ATOM 2043 C CA . ALA B 1 94 ? -6.805 -4.746 6.422 1 97.19 94 ALA B CA 1
ATOM 2044 C C . ALA B 1 94 ? -6.391 -4.656 4.957 1 97.19 94 ALA B C 1
ATOM 2046 O O . ALA B 1 94 ? -5.289 -5.074 4.59 1 97.19 94 ALA B O 1
ATOM 2047 N N . TYR B 1 95 ? -7.227 -4.082 4.129 1 97.5 95 TYR B N 1
ATOM 2048 C CA . TYR B 1 95 ? -6.918 -3.977 2.709 1 97.5 95 TYR B CA 1
ATOM 2049 C C . TYR B 1 95 ? -5.816 -2.953 2.465 1 97.5 95 TYR B C 1
ATOM 2051 O O . TYR B 1 95 ? -4.953 -3.156 1.607 1 97.5 95 TYR B O 1
ATOM 2059 N N . ALA B 1 96 ? -5.848 -1.873 3.172 1 98.19 96 ALA B N 1
ATOM 2060 C CA . ALA B 1 96 ? -4.762 -0.902 3.059 1 98.19 96 ALA B CA 1
ATOM 2061 C C . ALA B 1 96 ? -3.426 -1.522 3.459 1 98.19 96 ALA B C 1
ATOM 2063 O O . ALA B 1 96 ? -2.432 -1.388 2.742 1 98.19 96 ALA B O 1
ATOM 2064 N N . SER B 1 97 ? -3.43 -2.234 4.59 1 98.62 97 SER B N 1
ATOM 2065 C CA . SER B 1 97 ? -2.221 -2.898 5.066 1 98.62 97 SER B CA 1
ATOM 2066 C C . SER B 1 97 ? -1.735 -3.945 4.066 1 98.62 97 SER B C 1
ATOM 2068 O O . SER B 1 97 ? -0.541 -4.02 3.771 1 98.62 97 SER B O 1
ATOM 2070 N N . ALA B 1 98 ? -2.688 -4.707 3.592 1 98.62 98 ALA B N 1
ATOM 2071 C CA . ALA B 1 98 ? -2.34 -5.734 2.613 1 98.62 98 ALA B CA 1
ATOM 2072 C C . ALA B 1 98 ? -1.759 -5.113 1.348 1 98.62 98 ALA B C 1
ATOM 2074 O O . ALA B 1 98 ? -0.829 -5.656 0.749 1 98.62 98 ALA B O 1
ATOM 2075 N N . GLY B 1 99 ? -2.363 -3.988 0.914 1 98.56 99 GLY B N 1
ATOM 2076 C CA . GLY B 1 99 ? -1.813 -3.262 -0.221 1 98.56 99 GLY B CA 1
ATOM 2077 C C . GLY B 1 99 ? -0.377 -2.822 -0.009 1 98.56 99 GLY B C 1
ATOM 2078 O O . GLY B 1 99 ? 0.455 -2.945 -0.91 1 98.56 99 GLY B O 1
ATOM 2079 N N . ILE B 1 100 ? -0.093 -2.332 1.136 1 98.81 100 ILE B N 1
ATOM 2080 C CA . ILE B 1 100 ? 1.248 -1.862 1.467 1 98.81 100 ILE B CA 1
ATOM 2081 C C . ILE B 1 100 ? 2.213 -3.043 1.506 1 98.81 100 ILE B C 1
ATOM 2083 O O . ILE B 1 100 ? 3.316 -2.971 0.956 1 98.81 100 ILE B O 1
ATOM 2087 N N . ILE B 1 101 ? 1.803 -4.176 2.152 1 98.88 101 ILE B N 1
ATOM 2088 C CA . ILE B 1 101 ? 2.602 -5.398 2.191 1 98.88 101 ILE B CA 1
ATOM 2089 C C . ILE B 1 101 ? 2.914 -5.855 0.768 1 98.88 101 ILE B C 1
ATOM 2091 O O . ILE B 1 101 ? 4.07 -6.133 0.438 1 98.88 101 ILE B O 1
ATOM 2095 N N . ALA B 1 102 ? 1.91 -5.875 -0.045 1 98.88 102 ALA B N 1
ATOM 2096 C CA . ALA B 1 102 ? 2.059 -6.293 -1.437 1 98.88 102 ALA B CA 1
ATOM 2097 C C . ALA B 1 102 ? 3.008 -5.367 -2.189 1 98.88 102 ALA B C 1
ATOM 2099 O O . ALA B 1 102 ? 3.836 -5.824 -2.98 1 98.88 102 ALA B O 1
ATOM 2100 N N . HIS B 1 103 ? 2.852 -4.102 -1.938 1 98.88 103 HIS B N 1
ATOM 2101 C CA . HIS B 1 103 ? 3.672 -3.127 -2.645 1 98.88 103 HIS B CA 1
ATOM 2102 C C . HIS B 1 103 ? 5.148 -3.291 -2.295 1 98.88 103 HIS B C 1
ATOM 2104 O O . HIS B 1 103 ? 6.008 -3.207 -3.172 1 98.88 103 HIS B O 1
ATOM 2110 N N . ASN B 1 104 ? 5.465 -3.51 -1.024 1 98.88 104 ASN B N 1
ATOM 2111 C CA . ASN B 1 104 ? 6.84 -3.824 -0.647 1 98.88 104 ASN B CA 1
ATOM 2112 C C . ASN B 1 104 ? 7.363 -5.043 -1.404 1 98.88 104 ASN B C 1
ATOM 2114 O O . ASN B 1 104 ? 8.5 -5.039 -1.878 1 98.88 104 ASN B O 1
ATOM 2118 N N . MET B 1 105 ? 6.539 -6.039 -1.524 1 98.88 105 MET B N 1
ATOM 2119 C CA . MET B 1 105 ? 6.965 -7.262 -2.205 1 98.88 105 MET B CA 1
ATOM 2120 C C . MET B 1 105 ? 7.219 -7 -3.686 1 98.88 105 MET B C 1
ATOM 2122 O O . MET B 1 105 ? 8.211 -7.469 -4.242 1 98.88 105 MET B O 1
ATOM 2126 N N . VAL B 1 106 ? 6.305 -6.262 -4.32 1 98.81 106 VAL B N 1
ATOM 2127 C CA . VAL B 1 106 ? 6.43 -5.973 -5.746 1 98.81 106 VAL B CA 1
ATOM 2128 C C . VAL B 1 106 ? 7.703 -5.172 -6 1 98.81 106 VAL B C 1
ATOM 2130 O O . VAL B 1 106 ? 8.469 -5.48 -6.922 1 98.81 106 VAL B O 1
ATOM 2133 N N . LEU B 1 107 ? 7.957 -4.176 -5.176 1 98.69 107 LEU B N 1
ATOM 2134 C CA . LEU B 1 107 ? 9.172 -3.381 -5.324 1 98.69 107 LEU B CA 1
ATOM 2135 C C . LEU B 1 107 ? 10.414 -4.238 -5.102 1 98.69 107 LEU B C 1
ATOM 2137 O O . LEU B 1 107 ? 11.406 -4.094 -5.816 1 98.69 107 LEU B O 1
ATOM 2141 N N . ALA B 1 108 ? 10.375 -5.125 -4.125 1 98.69 108 ALA B N 1
ATOM 2142 C CA . ALA B 1 108 ? 11.5 -6.012 -3.859 1 98.69 108 ALA B CA 1
ATOM 2143 C C . ALA B 1 108 ? 11.75 -6.953 -5.031 1 98.69 108 ALA B C 1
ATOM 2145 O O . ALA B 1 108 ? 12.898 -7.211 -5.398 1 98.69 108 ALA B O 1
ATOM 2146 N N . ALA B 1 109 ? 10.695 -7.496 -5.594 1 98.62 109 ALA B N 1
ATOM 2147 C CA . ALA B 1 109 ? 10.82 -8.375 -6.754 1 98.62 109 ALA B CA 1
ATOM 2148 C C . ALA B 1 109 ? 11.508 -7.648 -7.91 1 98.62 109 ALA B C 1
ATOM 2150 O O . ALA B 1 109 ? 12.461 -8.172 -8.5 1 98.62 109 ALA B O 1
ATOM 2151 N N . GLU B 1 110 ? 11.047 -6.469 -8.211 1 97.5 110 GLU B N 1
ATOM 2152 C CA . GLU B 1 110 ? 11.656 -5.691 -9.289 1 97.5 110 GLU B CA 1
ATOM 2153 C C . GLU B 1 110 ? 13.109 -5.363 -8.984 1 97.5 110 GLU B C 1
ATOM 2155 O O . GLU B 1 110 ? 13.961 -5.395 -9.883 1 97.5 110 GLU B O 1
ATOM 2160 N N . ASN B 1 111 ? 13.312 -5.023 -7.719 1 97.69 111 ASN B N 1
ATOM 2161 C CA . ASN B 1 111 ? 14.68 -4.754 -7.285 1 97.69 111 ASN B CA 1
ATOM 2162 C C . ASN B 1 111 ? 15.586 -5.961 -7.504 1 97.69 111 ASN B C 1
ATOM 2164 O O . ASN B 1 111 ? 16.812 -5.812 -7.605 1 97.69 111 ASN B O 1
ATOM 2168 N N . LYS B 1 112 ? 15.055 -7.168 -7.582 1 97.31 112 LYS B N 1
ATOM 2169 C CA . LYS B 1 112 ? 15.812 -8.398 -7.797 1 97.31 112 LYS B CA 1
ATOM 2170 C C . LYS B 1 112 ? 15.758 -8.828 -9.258 1 97.31 112 LYS B C 1
ATOM 2172 O O . LYS B 1 112 ? 16.188 -9.93 -9.602 1 97.31 112 LYS B O 1
ATOM 2177 N N . GLY B 1 113 ? 15.148 -8.023 -10.086 1 96.25 113 GLY B N 1
ATOM 2178 C CA . GLY B 1 113 ? 15.102 -8.281 -11.516 1 96.25 113 GLY B CA 1
ATOM 2179 C C . GLY B 1 113 ? 13.984 -9.227 -11.914 1 96.25 113 GLY B C 1
ATOM 2180 O O . GLY B 1 113 ? 14.016 -9.82 -13 1 96.25 113 GLY B O 1
ATOM 2181 N N . LEU B 1 114 ? 13.062 -9.43 -11.086 1 98.38 114 LEU B N 1
ATOM 2182 C CA . LEU B 1 114 ? 11.922 -10.305 -11.359 1 98.38 114 LEU B CA 1
ATOM 2183 C C . LEU B 1 114 ? 10.727 -9.492 -11.852 1 98.38 114 LEU B C 1
ATOM 2185 O O . LEU B 1 114 ? 10.609 -8.305 -11.547 1 98.38 114 LEU B O 1
ATOM 2189 N N . GLY B 1 115 ? 9.898 -10.156 -12.672 1 98.31 115 GLY B N 1
ATOM 2190 C CA . GLY B 1 115 ? 8.57 -9.625 -12.914 1 98.31 115 GLY B CA 1
ATOM 2191 C C . GLY B 1 115 ? 7.633 -9.805 -11.734 1 98.31 115 GLY B C 1
ATOM 2192 O O . GLY B 1 115 ? 7.73 -10.789 -11 1 98.31 115 GLY B O 1
ATOM 2193 N N . ALA B 1 116 ? 6.703 -8.875 -11.586 1 98.56 116 ALA B N 1
ATOM 2194 C CA . ALA B 1 116 ? 5.715 -8.969 -10.516 1 98.56 116 ALA B CA 1
ATOM 2195 C C . ALA B 1 116 ? 4.438 -8.227 -10.883 1 98.56 116 ALA B C 1
ATOM 2197 O O . ALA B 1 116 ? 4.465 -7.293 -11.688 1 98.56 116 ALA B O 1
ATOM 2198 N N . CYS B 1 117 ? 3.367 -8.68 -10.328 1 98.19 117 CYS B N 1
ATOM 2199 C CA . CYS B 1 117 ? 2.094 -7.988 -10.5 1 98.19 117 CYS B CA 1
ATOM 2200 C C . CYS B 1 117 ? 1.167 -8.242 -9.32 1 98.19 117 CYS B C 1
ATOM 2202 O O . CYS B 1 117 ? 1.313 -9.242 -8.617 1 98.19 117 CYS B O 1
ATOM 2204 N N . TYR B 1 118 ? 0.257 -7.285 -9.102 1 98.12 118 TYR B N 1
ATOM 2205 C CA . TYR B 1 118 ? -0.789 -7.422 -8.094 1 98.12 118 TYR B CA 1
ATOM 2206 C C . TYR B 1 118 ? -1.924 -8.305 -8.602 1 98.12 118 TYR B C 1
ATOM 2208 O O . TYR B 1 118 ? -2.379 -8.148 -9.734 1 98.12 118 TYR B O 1
ATOM 2216 N N . LEU B 1 119 ? -2.375 -9.141 -7.754 1 96.94 119 LEU B N 1
ATOM 2217 C CA . LEU B 1 119 ? -3.438 -10.055 -8.156 1 96.94 119 LEU B CA 1
ATOM 2218 C C . LEU B 1 119 ? -4.57 -10.062 -7.133 1 96.94 119 LEU B C 1
ATOM 2220 O O . LEU B 1 119 ? -4.855 -11.086 -6.516 1 96.94 119 LEU B O 1
ATOM 2224 N N . PHE B 1 120 ? -5.254 -8.961 -7.023 1 93.25 120 PHE B N 1
ATOM 2225 C CA . PHE B 1 120 ? -6.363 -8.82 -6.086 1 93.25 120 PHE B CA 1
ATOM 2226 C C . PHE B 1 120 ? -7.586 -9.578 -6.578 1 93.25 120 PHE B C 1
ATOM 2228 O O . PHE B 1 120 ? -8.32 -10.172 -5.781 1 93.25 120 PHE B O 1
ATOM 2235 N N . GLY B 1 121 ? -7.75 -9.594 -7.891 1 90.12 121 GLY B N 1
ATOM 2236 C CA . GLY B 1 121 ? -8.852 -10.352 -8.461 1 90.12 121 GLY B CA 1
ATOM 2237 C C . GLY B 1 121 ? -8.75 -11.844 -8.188 1 90.12 121 GLY B C 1
ATOM 2238 O O . GLY B 1 121 ? -9.758 -12.492 -7.883 1 90.12 121 GLY B O 1
ATOM 2239 N N . ALA B 1 122 ? -7.605 -12.336 -8.281 1 91.81 122 ALA B N 1
ATOM 2240 C CA . ALA B 1 122 ? -7.398 -13.758 -8.008 1 91.81 122 ALA B CA 1
ATOM 2241 C C . ALA B 1 122 ? -7.684 -14.086 -6.543 1 91.81 122 ALA B C 1
ATOM 2243 O O . ALA B 1 122 ? -8.281 -15.117 -6.234 1 91.81 122 ALA B O 1
ATOM 2244 N N . ALA B 1 123 ? -7.262 -13.203 -5.672 1 93.56 123 ALA B N 1
ATOM 2245 C CA . ALA B 1 123 ? -7.535 -13.406 -4.254 1 93.56 123 ALA B CA 1
ATOM 2246 C C . ALA B 1 123 ? -9.039 -13.375 -3.975 1 93.56 123 ALA B C 1
ATOM 2248 O O . ALA B 1 123 ? -9.547 -14.172 -3.182 1 93.56 123 ALA B O 1
ATOM 2249 N N . ALA B 1 124 ? -9.672 -12.461 -4.637 1 90.31 124 ALA B N 1
ATOM 2250 C CA . ALA B 1 124 ? -11.125 -12.375 -4.484 1 90.31 124 ALA B CA 1
ATOM 2251 C C . ALA B 1 124 ? -11.812 -13.633 -4.996 1 90.31 124 ALA B C 1
ATOM 2253 O O . ALA B 1 124 ? -12.75 -14.141 -4.371 1 90.31 124 ALA B O 1
ATOM 2254 N N . ALA B 1 125 ? -11.352 -14.109 -6.109 1 90.94 125 ALA B N 1
ATOM 2255 C CA . ALA B 1 125 ? -11.898 -15.344 -6.668 1 90.94 125 ALA B CA 1
ATOM 2256 C C . ALA B 1 125 ? -11.672 -16.531 -5.727 1 90.94 125 ALA B C 1
ATOM 2258 O O . ALA B 1 125 ? -12.586 -17.328 -5.492 1 90.94 125 ALA B O 1
ATOM 2259 N N . LEU B 1 126 ? -10.531 -16.562 -5.211 1 93.06 126 LEU B N 1
ATOM 2260 C CA . LEU B 1 126 ? -10.188 -17.625 -4.262 1 93.06 126 LEU B CA 1
ATOM 2261 C C . LEU B 1 126 ? -11.117 -17.594 -3.055 1 93.06 126 LEU B C 1
ATOM 2263 O O . LEU B 1 126 ? -11.57 -18.641 -2.596 1 93.06 126 LEU B O 1
ATOM 2267 N N . ALA B 1 127 ? -11.398 -16.406 -2.586 1 88.5 127 ALA B N 1
ATOM 2268 C CA . ALA B 1 127 ? -12.219 -16.25 -1.392 1 88.5 127 ALA B CA 1
ATOM 2269 C C . ALA B 1 127 ? -13.625 -16.797 -1.616 1 88.5 127 ALA B C 1
ATOM 2271 O O . ALA B 1 127 ? -14.312 -17.172 -0.662 1 88.5 127 ALA B O 1
ATOM 2272 N N . ALA B 1 128 ? -13.977 -16.953 -2.859 1 90.25 128 ALA B N 1
ATOM 2273 C CA . ALA B 1 128 ? -15.305 -17.453 -3.201 1 90.25 128 ALA B CA 1
ATOM 2274 C C . ALA B 1 128 ? -15.297 -18.969 -3.334 1 90.25 128 ALA B C 1
ATOM 2276 O O . ALA B 1 128 ? -16.344 -19.594 -3.549 1 90.25 128 ALA B O 1
ATOM 2277 N N . HIS B 1 129 ? -14.188 -19.625 -3.162 1 93.81 129 HIS B N 1
ATOM 2278 C CA . HIS B 1 129 ? -14.047 -21.078 -3.291 1 93.81 129 HIS B CA 1
ATOM 2279 C C . HIS B 1 129 ? -13.461 -21.688 -2.023 1 93.81 129 HIS B C 1
ATOM 2281 O O . HIS B 1 129 ? -12.266 -21.984 -1.97 1 93.81 129 HIS B O 1
ATOM 2287 N N . PRO B 1 130 ? -14.328 -21.969 -1.113 1 92.88 130 PRO B N 1
ATOM 2288 C CA . PRO B 1 130 ? -13.867 -22.438 0.198 1 92.88 130 PRO B CA 1
ATOM 2289 C C . PRO B 1 130 ? -13.016 -23.703 0.112 1 92.88 130 PRO B C 1
ATOM 2291 O O . PRO B 1 130 ? -12.102 -23.891 0.92 1 92.88 130 PRO B O 1
ATOM 2294 N N . GLU B 1 131 ? -13.305 -24.531 -0.832 1 94.38 131 GLU B N 1
ATOM 2295 C CA . GLU B 1 131 ? -12.547 -25.781 -0.96 1 94.38 131 GLU B CA 1
ATOM 2296 C C . GLU B 1 131 ? -11.086 -25.516 -1.308 1 94.38 131 GLU B C 1
ATOM 2298 O O . GLU B 1 131 ? -10.195 -26.219 -0.839 1 94.38 131 GLU B O 1
ATOM 2303 N N . THR B 1 132 ? -10.891 -24.547 -2.166 1 95.5 132 THR B N 1
ATOM 2304 C CA . THR B 1 132 ? -9.523 -24.188 -2.531 1 95.5 132 THR B CA 1
ATOM 2305 C C . THR B 1 132 ? -8.836 -23.453 -1.386 1 95.5 132 THR B C 1
ATOM 2307 O O . THR B 1 132 ? -7.641 -23.641 -1.146 1 95.5 132 THR B O 1
ATOM 2310 N N . VAL B 1 133 ? -9.609 -22.609 -0.651 1 96.12 133 VAL B N 1
ATOM 2311 C CA . VAL B 1 133 ? -9.07 -21.875 0.489 1 96.12 133 VAL B CA 1
ATOM 2312 C C . VAL B 1 133 ? -8.562 -22.844 1.543 1 96.12 133 VAL B C 1
ATOM 2314 O O . VAL B 1 133 ? -7.539 -22.609 2.189 1 96.12 133 VAL B O 1
ATOM 2317 N N . MET B 1 134 ? -9.195 -23.953 1.674 1 95.94 134 MET B N 1
ATOM 2318 C CA . MET B 1 134 ? -8.812 -24.953 2.662 1 95.94 134 MET B CA 1
ATOM 2319 C C . MET B 1 134 ? -7.422 -25.516 2.357 1 95.94 134 MET B C 1
ATOM 2321 O O . MET B 1 134 ? -6.684 -25.891 3.27 1 95.94 134 MET B O 1
ATOM 2325 N N . LYS B 1 135 ? -7.074 -25.469 1.126 1 96.38 135 LYS B N 1
ATOM 2326 C CA . LYS B 1 135 ? -5.781 -26.016 0.709 1 96.38 135 LYS B CA 1
ATOM 2327 C C . LYS B 1 135 ? -4.645 -25.078 1.112 1 96.38 135 LYS B C 1
ATOM 2329 O O . LYS B 1 135 ? -3.475 -25.469 1.083 1 96.38 135 LYS B O 1
ATOM 2334 N N . LEU B 1 136 ? -4.953 -23.875 1.495 1 96.56 136 LEU B N 1
ATOM 2335 C CA . LEU B 1 136 ? -3.939 -22.891 1.846 1 96.56 136 LEU B CA 1
ATOM 2336 C C . LEU B 1 136 ? -3.453 -23.094 3.277 1 96.56 136 LEU B C 1
ATOM 2338 O O . LEU B 1 136 ? -2.441 -22.516 3.682 1 96.56 136 LEU B O 1
ATOM 2342 N N . ASP B 1 137 ? -4.172 -23.891 4.027 1 94.69 137 ASP B N 1
ATOM 2343 C CA . ASP B 1 137 ? -3.809 -24.188 5.41 1 94.69 137 ASP B CA 1
ATOM 2344 C C . ASP B 1 137 ? -3.648 -22.906 6.223 1 94.69 137 ASP B C 1
ATOM 2346 O O . ASP B 1 137 ? -2.621 -22.703 6.871 1 94.69 137 ASP B O 1
ATOM 2350 N N . LEU B 1 138 ? -4.633 -22.062 6.117 1 97 138 LEU B N 1
ATOM 2351 C CA . LEU B 1 138 ? -4.629 -20.797 6.848 1 97 138 LEU B CA 1
ATOM 2352 C C . LEU B 1 138 ? -5.109 -21 8.281 1 97 138 LEU B C 1
ATOM 2354 O O . LEU B 1 138 ? -5.934 -21.875 8.547 1 97 138 LEU B O 1
ATOM 2358 N N . PRO B 1 139 ? -4.547 -20.219 9.203 1 96.31 139 PRO B N 1
ATOM 2359 C CA . PRO B 1 139 ? -5.148 -20.219 10.539 1 96.31 139 PRO B CA 1
ATOM 2360 C C . PRO B 1 139 ? -6.625 -19.828 10.516 1 96.31 139 PRO B C 1
ATOM 2362 O O . PRO B 1 139 ? -7.09 -19.203 9.562 1 96.31 139 PRO B O 1
ATOM 2365 N N . ALA B 1 140 ? -7.375 -20.234 11.547 1 95.5 140 ALA B N 1
ATOM 2366 C CA . ALA B 1 140 ? -8.805 -19.969 11.625 1 95.5 140 ALA B CA 1
ATOM 2367 C C . ALA B 1 140 ? -9.102 -18.469 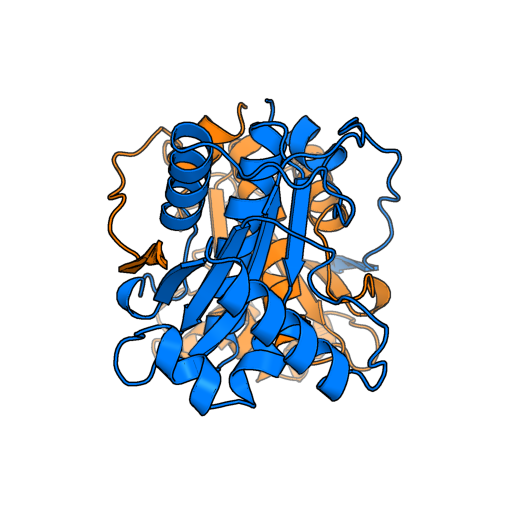11.492 1 95.5 140 ALA B C 1
ATOM 2369 O O . ALA B 1 140 ? -8.438 -17.641 12.125 1 95.5 140 ALA B O 1
ATOM 2370 N N . GLY B 1 141 ? -9.977 -18.141 10.602 1 95.38 141 GLY B N 1
ATOM 2371 C CA . GLY B 1 141 ? -10.461 -16.781 10.492 1 95.38 141 GLY B CA 1
ATOM 2372 C C . GLY B 1 141 ? -9.766 -15.984 9.406 1 95.38 141 GLY B C 1
ATOM 2373 O O . GLY B 1 141 ? -10.227 -14.906 9.023 1 95.38 141 GLY B O 1
ATOM 2374 N N . PHE B 1 142 ? -8.688 -16.516 8.906 1 97.44 142 PHE B N 1
ATOM 2375 C CA . PHE B 1 142 ? -7.953 -15.797 7.875 1 97.44 142 PHE B CA 1
ATOM 2376 C C . PHE B 1 142 ? -8.57 -16.047 6.504 1 97.44 142 PHE B C 1
ATOM 2378 O O . PHE B 1 142 ? -8.992 -17.172 6.199 1 97.44 142 PHE B O 1
ATOM 2385 N N . MET B 1 143 ? -8.562 -15.016 5.711 1 96.81 143 MET B N 1
ATOM 2386 C CA . MET B 1 143 ? -9 -15.094 4.316 1 96.81 143 MET B CA 1
ATOM 2387 C C . MET B 1 143 ? -8.039 -14.336 3.406 1 96.81 143 MET B C 1
ATOM 2389 O O . MET B 1 143 ? -7.559 -13.258 3.764 1 96.81 143 MET B O 1
ATOM 2393 N N . PRO B 1 144 ? -7.824 -14.898 2.193 1 97 144 PRO B N 1
ATOM 2394 C CA . PRO B 1 144 ? -6.984 -14.156 1.253 1 97 144 PRO B CA 1
ATOM 2395 C C . PRO B 1 144 ? -7.578 -12.797 0.877 1 97 144 PRO B C 1
ATOM 2397 O O . PRO B 1 144 ? -8.781 -12.695 0.617 1 97 144 PRO B O 1
ATOM 2400 N N . VAL B 1 145 ? -6.738 -11.797 0.822 1 96.31 145 VAL B N 1
ATOM 2401 C CA . VAL B 1 145 ? -7.27 -10.477 0.482 1 96.31 145 VAL B CA 1
ATOM 2402 C C . VAL B 1 145 ? -6.516 -9.914 -0.719 1 96.31 145 VAL B C 1
ATOM 2404 O O . VAL B 1 145 ? -7.02 -9.023 -1.416 1 96.31 145 VAL B O 1
ATOM 2407 N N . CYS B 1 146 ? -5.27 -10.383 -0.941 1 97 146 CYS B N 1
ATOM 2408 C CA . CYS B 1 146 ? -4.527 -9.945 -2.121 1 97 146 CYS B CA 1
ATOM 2409 C C . CYS B 1 146 ? -3.445 -10.961 -2.484 1 97 146 CYS B C 1
ATOM 2411 O O . CYS B 1 146 ? -3.139 -11.859 -1.699 1 97 146 CYS B O 1
ATOM 2413 N N . GLY B 1 147 ? -2.947 -10.875 -3.674 1 97.81 147 GLY B N 1
ATOM 2414 C CA . GLY B 1 147 ? -1.859 -11.711 -4.152 1 97.81 147 GLY B CA 1
ATOM 2415 C C . GLY B 1 147 ? -0.803 -10.938 -4.918 1 97.81 147 GLY B C 1
ATOM 2416 O O . GLY B 1 147 ? -1.089 -9.883 -5.484 1 97.81 147 GLY B O 1
ATOM 2417 N N . VAL B 1 148 ? 0.374 -11.461 -4.879 1 98.81 148 VAL B N 1
ATOM 2418 C CA . VAL B 1 148 ? 1.479 -10.977 -5.695 1 98.81 148 VAL B CA 1
ATOM 2419 C C . VAL B 1 148 ? 2.059 -12.133 -6.516 1 98.81 148 VAL B C 1
ATOM 2421 O O . VAL B 1 148 ? 2.543 -13.117 -5.953 1 98.81 148 VAL B O 1
ATOM 2424 N N . GLY B 1 149 ? 1.927 -12.023 -7.809 1 98.62 149 GLY B N 1
ATOM 2425 C CA . GLY B 1 149 ? 2.623 -12.953 -8.68 1 98.62 149 GLY B CA 1
ATOM 2426 C C . GLY B 1 149 ? 4.055 -12.539 -8.969 1 98.62 149 GLY B C 1
ATOM 2427 O O . GLY B 1 149 ? 4.328 -11.367 -9.242 1 98.62 149 GLY B O 1
ATOM 2428 N N . ILE B 1 150 ? 4.965 -13.5 -8.914 1 98.56 150 ILE B N 1
ATOM 2429 C CA . ILE B 1 150 ? 6.363 -13.195 -9.188 1 98.56 150 ILE B CA 1
ATOM 2430 C C . ILE B 1 150 ? 6.961 -14.281 -10.078 1 98.56 150 ILE B C 1
ATOM 2432 O O . ILE B 1 150 ? 6.574 -15.445 -9.992 1 98.56 150 ILE B O 1
ATOM 2436 N N . GLY B 1 151 ? 7.953 -13.82 -10.875 1 98.44 151 GLY B N 1
ATOM 2437 C CA . GLY B 1 151 ? 8.664 -14.766 -11.711 1 98.44 151 GLY B CA 1
ATOM 2438 C C . GLY B 1 151 ? 9.656 -14.109 -12.648 1 98.44 151 GLY B C 1
ATOM 2439 O O . GLY B 1 151 ? 9.68 -12.883 -12.773 1 98.44 151 GLY B O 1
ATOM 2440 N N . GLU B 1 152 ? 10.406 -14.969 -13.25 1 98.25 152 GLU B N 1
ATOM 2441 C CA . GLU B 1 152 ? 11.344 -14.477 -14.258 1 98.25 152 GLU B CA 1
ATOM 2442 C C . GLU B 1 152 ? 10.609 -13.961 -15.484 1 98.25 152 GLU B C 1
ATOM 2444 O O . GLU B 1 152 ? 9.617 -14.547 -15.922 1 98.25 152 GLU B O 1
ATOM 2449 N N . THR B 1 153 ? 11.102 -12.867 -16.016 1 98.06 153 THR B N 1
ATOM 2450 C CA . THR B 1 153 ? 10.516 -12.258 -17.203 1 98.06 153 THR B CA 1
ATOM 2451 C C . THR B 1 153 ? 11.609 -11.797 -18.172 1 98.06 153 THR B C 1
ATOM 2453 O O . THR B 1 153 ? 12.75 -11.562 -17.75 1 98.06 153 THR B O 1
ATOM 2456 N N . GLU B 1 154 ? 11.234 -11.703 -19.391 1 96.94 154 GLU B N 1
ATOM 2457 C CA . GLU B 1 154 ? 12.156 -11.188 -20.406 1 96.94 154 GLU B CA 1
ATOM 2458 C C . GLU B 1 154 ? 11.938 -9.695 -20.625 1 96.94 154 GLU B C 1
ATOM 2460 O O . GLU B 1 154 ? 12.695 -9.055 -21.359 1 96.94 154 GLU B O 1
ATOM 2465 N N . GLU B 1 155 ? 10.906 -9.172 -20.016 1 95.94 155 GLU B N 1
ATOM 2466 C CA . GLU B 1 155 ? 10.656 -7.742 -20.172 1 95.94 155 GLU B CA 1
ATOM 2467 C C . GLU B 1 155 ? 11.758 -6.918 -19.5 1 95.94 155 GLU B C 1
ATOM 2469 O O . GLU B 1 155 ? 12.273 -7.305 -18.453 1 95.94 155 GLU B O 1
ATOM 2474 N N . GLU B 1 156 ? 12.055 -5.789 -20.141 1 92.56 156 GLU B N 1
ATOM 2475 C CA . GLU B 1 156 ? 13.039 -4.883 -19.562 1 92.56 156 GLU B CA 1
ATOM 2476 C C . GLU B 1 156 ? 12.422 -3.994 -18.5 1 92.56 156 GLU B C 1
ATOM 2478 O O . GLU B 1 156 ? 11.359 -3.406 -18.703 1 92.56 156 GLU B O 1
ATOM 2483 N N . LEU B 1 157 ? 13.039 -3.979 -17.344 1 90.88 157 LEU B N 1
ATOM 2484 C CA . LEU B 1 157 ? 12.625 -3.115 -16.25 1 90.88 157 LEU B CA 1
ATOM 2485 C C . LEU B 1 157 ? 13.461 -1.843 -16.203 1 90.88 157 LEU B C 1
ATOM 2487 O O . LEU B 1 157 ? 14.43 -1.757 -15.453 1 90.88 157 LEU B O 1
ATOM 2491 N N . THR B 1 158 ? 13.062 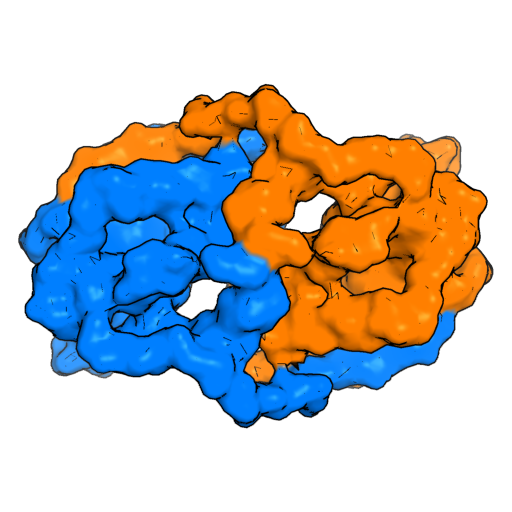-0.866 -17.062 1 92.62 158 THR B N 1
ATOM 2492 C CA . THR B 1 158 ? 13.789 0.391 -17.219 1 92.62 158 THR B CA 1
ATOM 2493 C C . THR B 1 158 ? 12.883 1.578 -16.891 1 92.62 158 THR B C 1
ATOM 2495 O O . THR B 1 158 ? 11.664 1.432 -16.797 1 92.62 158 THR B O 1
ATOM 2498 N N . ILE B 1 159 ? 13.555 2.635 -16.656 1 94.12 159 ILE B N 1
ATOM 2499 C CA . ILE B 1 159 ? 12.805 3.85 -16.359 1 94.12 159 ILE B CA 1
ATOM 2500 C C . ILE B 1 159 ? 11.805 4.141 -17.469 1 94.12 159 ILE B C 1
ATOM 2502 O O . ILE B 1 159 ? 12.141 4.035 -18.656 1 94.12 159 ILE B O 1
ATOM 2506 N N . ARG B 1 160 ? 10.625 4.422 -17.062 1 91.88 160 ARG B N 1
ATOM 2507 C CA . ARG B 1 160 ? 9.539 4.711 -18 1 91.88 160 ARG B CA 1
ATOM 2508 C C . ARG B 1 160 ? 9.164 6.188 -17.953 1 91.88 160 ARG B C 1
ATOM 2510 O O . ARG B 1 160 ? 9.438 6.879 -16.969 1 91.88 160 ARG B O 1
ATOM 2517 N N . ASP B 1 161 ? 8.641 6.613 -19.078 1 90.5 161 ASP B N 1
ATOM 2518 C CA . ASP B 1 161 ? 8.07 7.957 -19.125 1 90.5 161 ASP B CA 1
ATOM 2519 C C . ASP B 1 161 ? 6.613 7.957 -18.688 1 90.5 161 ASP B C 1
ATOM 2521 O O . ASP B 1 161 ? 5.707 7.914 -19.531 1 90.5 161 ASP B O 1
ATOM 2525 N N . GLN B 1 162 ? 6.469 8.086 -17.375 1 90.19 162 GLN B N 1
ATOM 2526 C CA . GLN B 1 162 ? 5.113 8.039 -16.844 1 90.19 162 GLN B CA 1
ATOM 2527 C C . GLN B 1 162 ? 4.559 9.445 -16.641 1 90.19 162 GLN B C 1
ATOM 2529 O O . GLN B 1 162 ? 5.297 10.359 -16.266 1 90.19 162 GLN B O 1
ATOM 2534 N N . LYS B 1 163 ? 3.281 9.508 -16.906 1 91 163 LYS B N 1
ATOM 2535 C CA . LYS B 1 163 ? 2.613 10.773 -16.625 1 91 163 LYS B CA 1
ATOM 2536 C C . LYS B 1 163 ? 2.596 11.062 -15.125 1 91 163 LYS B C 1
ATOM 2538 O O . LYS B 1 163 ? 2.391 10.148 -14.312 1 91 163 LYS B O 1
ATOM 2543 N N . LEU B 1 164 ? 2.785 12.312 -14.797 1 94.44 164 LEU B N 1
ATOM 2544 C CA . LEU B 1 164 ? 2.807 12.711 -13.391 1 94.44 164 LEU B CA 1
ATOM 2545 C C . LEU B 1 164 ? 1.625 13.617 -13.07 1 94.44 164 LEU B C 1
ATOM 2547 O O . LEU B 1 164 ? 1.707 14.453 -12.164 1 94.44 164 LEU B O 1
ATOM 2551 N N . ASP B 1 165 ? 0.552 13.477 -13.773 1 96.88 165 ASP B N 1
ATOM 2552 C CA . ASP B 1 165 ? -0.676 14.227 -13.531 1 96.88 165 ASP B CA 1
ATOM 2553 C C . ASP B 1 165 ? -1.903 13.328 -13.648 1 96.88 165 ASP B C 1
ATOM 2555 O O . ASP B 1 165 ? -2.918 13.719 -14.227 1 96.88 165 ASP B O 1
ATOM 2559 N N . ARG B 1 166 ? -1.737 12.109 -13.172 1 97.56 166 ARG B N 1
ATOM 2560 C CA . ARG B 1 166 ? -2.789 11.109 -13.273 1 97.56 166 ARG B CA 1
ATOM 2561 C C . ARG B 1 166 ? -3.785 11.242 -12.125 1 97.56 166 ARG B C 1
ATOM 2563 O O . ARG B 1 166 ? -4.961 10.898 -12.273 1 97.56 166 ARG B O 1
ATOM 2570 N N . ILE B 1 167 ? -3.264 11.633 -10.922 1 98.5 167 ILE B N 1
ATOM 2571 C CA . ILE B 1 167 ? -4.09 11.867 -9.742 1 98.5 167 ILE B CA 1
ATOM 2572 C C . ILE B 1 167 ? -4.32 13.367 -9.562 1 98.5 167 ILE B C 1
ATOM 2574 O O . ILE B 1 167 ? -3.383 14.164 -9.664 1 98.5 167 ILE B O 1
ATOM 2578 N N . GLY B 1 168 ? -5.617 13.75 -9.367 1 98 168 GLY B N 1
ATOM 2579 C CA . GLY B 1 168 ? -5.891 15.156 -9.094 1 98 168 GLY B CA 1
ATOM 2580 C C . GLY B 1 168 ? -5.242 15.656 -7.816 1 98 168 GLY B C 1
ATOM 2581 O O . GLY B 1 168 ? -5.086 14.898 -6.855 1 98 168 GLY B O 1
ATOM 2582 N N . ILE B 1 169 ? -4.879 17.016 -7.844 1 98.06 169 ILE B N 1
ATOM 2583 C CA . ILE B 1 169 ? -4.203 17.594 -6.688 1 98.06 169 ILE B CA 1
ATOM 2584 C C . ILE B 1 169 ? -4.797 18.969 -6.379 1 98.06 169 ILE B C 1
ATOM 2586 O O . ILE B 1 169 ? -5.07 19.75 -7.293 1 98.06 169 ILE B O 1
ATOM 2590 N N . ASN B 1 170 ? -5.027 19.234 -5.184 1 96.69 170 ASN B N 1
ATOM 2591 C CA . ASN B 1 170 ? -5.289 20.594 -4.715 1 96.69 170 ASN B CA 1
ATOM 2592 C C . ASN B 1 170 ? -4.516 20.906 -3.434 1 96.69 170 ASN B C 1
ATOM 2594 O O . ASN B 1 170 ? -4.102 19.984 -2.721 1 96.69 170 ASN B O 1
ATOM 2598 N N . GLU B 1 171 ? -4.309 22.125 -3.199 1 96.81 171 GLU B N 1
ATOM 2599 C CA . GLU B 1 171 ? -3.531 22.578 -2.051 1 96.81 171 GLU B CA 1
ATOM 2600 C C . GLU B 1 171 ? -4.312 23.594 -1.224 1 96.81 171 GLU B C 1
ATOM 2602 O O . GLU B 1 171 ? -5.004 24.453 -1.775 1 96.81 171 GLU B O 1
ATOM 2607 N N . ILE B 1 172 ? -4.258 23.406 0.014 1 96.94 172 ILE B N 1
ATOM 2608 C CA . ILE B 1 172 ? -4.922 24.312 0.951 1 96.94 172 ILE B CA 1
ATOM 2609 C C . ILE B 1 172 ? -3.9 24.875 1.94 1 96.94 172 ILE B C 1
ATOM 2611 O O . ILE B 1 172 ? -3.25 24.109 2.666 1 96.94 172 ILE B O 1
#

InterPro domains:
  IPR000415 Nitroreductase-like [G3DSA:3.40.109.10] (1-166)
  IPR000415 Nitroreductase-like [SSF55469] (1-167)
  IPR029479 Nitroreductase [PF00881] (7-65)
  IPR029479 Nitroreductase [PF00881] (70-151)

Radius of gyration: 19.59 Å; Cα contacts (8 Å, |Δi|>4): 751; chains: 2; bounding box: 38×54×47 Å